Protein AF-A0A3M2AH98-F1 (afdb_monomer)

Foldseek 3Di:
DDDPVVVVVVVVVVVVVVVVCVVCVVVVVVVVVVVVVVVVVVVVVVVVVVVVVVVVVCVVVVVPPDPPPVPDPDDDDPPLDDDLVLLVVLCVQLVADLCLVCVQLVHDSVVSVCSNVVVDDDRPSSSVSSVVSVPDDSVVSQVSSVVSVHDRDPPPPDPDPDPPPDPDDDDDDDDDDDDDDDDDDDDDDDDDDDDDDDDDDDDDDDDDDDDDDDDD

Solvent-accessible surface area (backbone atoms only — not comparable to full-atom values): 14200 Å² total; per-residue (Å²): 131,86,58,67,71,58,56,51,53,51,49,52,54,49,52,54,52,51,50,58,48,58,76,44,44,62,60,51,50,50,52,51,52,51,52,51,50,54,51,51,52,52,50,51,50,54,50,51,53,48,51,52,52,50,52,50,46,28,58,73,68,61,62,57,69,65,76,66,72,91,66,76,97,81,77,96,65,86,79,80,75,86,52,44,63,53,59,54,47,51,32,60,76,62,72,49,51,65,58,56,51,12,56,77,68,72,49,53,49,67,56,49,51,32,28,54,69,58,78,43,81,76,52,72,74,51,47,50,50,53,48,54,63,63,73,51,51,70,65,59,52,49,51,57,29,49,77,70,73,40,78,88,70,79,73,70,78,73,80,67,96,74,74,75,77,75,82,73,83,76,88,78,79,87,76,92,80,86,81,92,82,82,91,78,86,85,88,80,90,80,91,79,81,84,82,87,86,83,75,90,77,77,82,83,86,76,79,88,77,79,89,83,89,92,88,133

Sequence (216 aa):
MPNLASVLKTEIRRLARSEARALVAELRRSLQRERKLASALRKTVARQEREIADLRRQIARGAIAAVPPAVEPGEAGPRLRFRKETISAIRRRHGLSQASLAKLVGVGLNTVWSWEKGKSTPRRRQLAAIAELRSLGKKEMLERLASVGLESGRKKPGRKPGSAVAAGKKRVAKKKKTTKKKSTKKKATRKTVRRKTAKKKTAGRRAGRKVARKRS

Nearest PDB structures (foldseek):
  4ia8-assembly1_B  TM=7.379E-01  e=2.954E-02  Enterobacter sp. RFL1396
  3g5g-assembly1_A  TM=6.946E-01  e=3.321E-02  Enterobacter sp. RFL1396
  3fya-assembly1_A  TM=6.989E-01  e=5.618E-02  Enterobacter sp. RFL1396
  3g5g-assembly5_J  TM=6.899E-01  e=5.299E-02  Enterobacter sp. RFL1396
  3g5g-assembly5_I  TM=7.221E-01  e=8.966E-02  Enterobacter sp. RFL1396

Structure (mmCIF, N/CA/C/O backbone):
data_AF-A0A3M2AH98-F1
#
_entry.id   AF-A0A3M2AH98-F1
#
loop_
_atom_site.group_PDB
_atom_site.id
_atom_site.type_symbol
_atom_site.label_atom_id
_atom_site.label_alt_id
_atom_site.label_comp_id
_atom_site.label_asym_id
_atom_site.label_entity_id
_atom_site.label_seq_id
_atom_site.pdbx_PDB_ins_code
_atom_site.Cartn_x
_atom_site.Cartn_y
_atom_site.Cartn_z
_atom_site.occupancy
_atom_site.B_iso_or_equiv
_atom_site.auth_seq_id
_atom_site.auth_comp_id
_atom_site.auth_asym_id
_atom_site.auth_atom_id
_atom_site.pdbx_PDB_model_num
ATOM 1 N N . MET A 1 1 ? -30.688 -6.565 57.098 1.00 72.19 1 MET A N 1
ATOM 2 C CA . MET A 1 1 ? -31.292 -5.666 56.090 1.00 72.19 1 MET A CA 1
ATOM 3 C C . MET A 1 1 ? -30.181 -4.921 55.359 1.00 72.19 1 MET A C 1
ATOM 5 O O . MET A 1 1 ? -29.324 -4.366 56.042 1.00 72.19 1 MET A O 1
ATOM 9 N N . PRO A 1 2 ? -30.114 -4.955 54.017 1.00 79.00 2 PRO A N 1
ATOM 10 C CA . PRO A 1 2 ? -29.096 -4.222 53.265 1.00 79.00 2 PRO A CA 1
ATOM 11 C C . PRO A 1 2 ? -29.214 -2.712 53.506 1.00 79.00 2 PRO A C 1
ATOM 13 O O . PRO A 1 2 ? -30.314 -2.166 53.522 1.00 79.00 2 PRO A O 1
ATOM 16 N N . ASN A 1 3 ? -28.084 -2.030 53.689 1.00 93.81 3 ASN A N 1
ATOM 17 C CA . ASN A 1 3 ? -28.047 -0.581 53.880 1.00 93.81 3 ASN A CA 1
ATOM 18 C C . ASN A 1 3 ? -28.377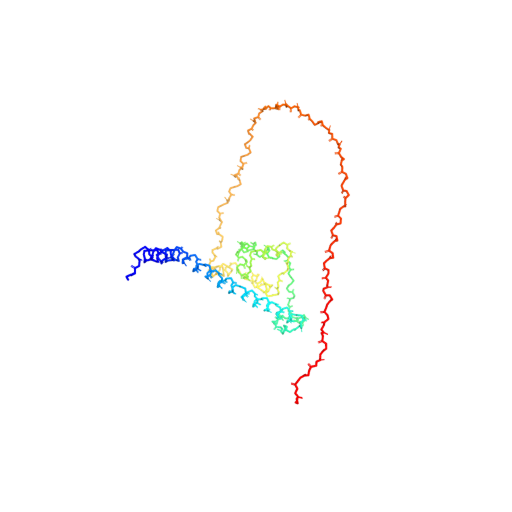 0.133 52.554 1.00 93.81 3 ASN A C 1
ATOM 20 O O . ASN A 1 3 ? -27.624 0.032 51.588 1.00 93.81 3 ASN A O 1
ATOM 24 N N . LEU A 1 4 ? -29.473 0.892 52.501 1.00 93.38 4 LEU A N 1
ATOM 25 C CA . LEU A 1 4 ? -29.916 1.600 51.292 1.00 93.38 4 LEU A CA 1
ATOM 26 C C . LEU A 1 4 ? -28.815 2.487 50.682 1.00 93.38 4 LEU A C 1
ATOM 28 O O . LEU A 1 4 ? -28.625 2.517 49.465 1.00 93.38 4 LEU A O 1
ATOM 32 N N . ALA A 1 5 ? -28.028 3.160 51.525 1.00 94.31 5 ALA A N 1
ATOM 33 C CA . ALA A 1 5 ? -26.944 4.019 51.066 1.00 94.31 5 ALA A CA 1
ATOM 34 C C . ALA A 1 5 ? -25.809 3.228 50.397 1.00 94.31 5 ALA A C 1
ATOM 36 O O . ALA A 1 5 ? -25.146 3.754 49.500 1.00 94.31 5 ALA A O 1
ATOM 37 N N . SER A 1 6 ? -25.558 1.978 50.810 1.00 95.06 6 SER A N 1
ATOM 38 C CA . SER A 1 6 ? -24.550 1.142 50.151 1.00 95.06 6 SER A CA 1
ATOM 39 C C . SER A 1 6 ? -25.041 0.658 48.787 1.00 95.06 6 SER A C 1
ATOM 41 O O . SER A 1 6 ? -24.280 0.750 47.824 1.00 95.06 6 SER A O 1
ATOM 43 N N . VAL A 1 7 ? -26.315 0.265 48.680 1.00 96.38 7 VAL A N 1
ATOM 44 C CA . VAL A 1 7 ? -26.948 -0.168 47.420 1.00 96.38 7 VAL A CA 1
ATOM 45 C C . VAL A 1 7 ? -26.970 0.965 46.383 1.00 96.38 7 VAL A C 1
ATOM 47 O O . VAL A 1 7 ? -26.540 0.779 45.242 1.00 96.38 7 VAL A O 1
ATOM 50 N N . LEU A 1 8 ? -27.363 2.181 46.777 1.00 96.69 8 LEU A N 1
ATOM 51 C CA . LEU A 1 8 ? -27.360 3.340 45.874 1.00 96.69 8 LEU A CA 1
ATOM 52 C C . LEU A 1 8 ? -25.948 3.702 45.400 1.00 96.69 8 LEU A C 1
ATOM 54 O O . LEU A 1 8 ? -25.726 3.928 44.211 1.00 96.69 8 LEU A O 1
ATOM 58 N N . LYS A 1 9 ? -24.953 3.697 46.299 1.00 97.00 9 LYS A N 1
ATOM 59 C CA . LYS A 1 9 ? -23.550 3.942 45.920 1.00 97.00 9 LYS A CA 1
ATOM 60 C C . LYS A 1 9 ? -23.036 2.893 44.936 1.00 97.00 9 LYS A C 1
ATOM 62 O O . LYS A 1 9 ? -22.260 3.236 44.042 1.00 97.00 9 LYS A O 1
ATOM 67 N N . THR A 1 10 ? -23.425 1.625 45.090 1.00 97.25 10 THR A N 1
ATOM 68 C CA . THR A 1 10 ? -23.051 0.582 44.128 1.00 97.25 10 THR A CA 1
ATOM 69 C C . THR A 1 10 ? -23.688 0.806 42.764 1.00 97.25 10 THR A C 1
ATOM 71 O O . THR A 1 10 ? -22.973 0.709 41.765 1.00 97.25 10 THR A O 1
ATOM 74 N N . GLU A 1 11 ? -24.964 1.195 42.708 1.00 97.38 11 GLU A N 1
ATOM 75 C CA . GLU A 1 11 ? -25.649 1.426 41.434 1.00 97.38 11 GLU A CA 1
ATOM 76 C C . GLU A 1 11 ? -25.126 2.680 40.724 1.00 97.38 11 GLU A C 1
ATOM 78 O O . GLU A 1 11 ? -24.798 2.617 39.542 1.00 97.38 11 GLU A O 1
ATOM 83 N N . ILE A 1 12 ? -24.884 3.778 41.452 1.00 97.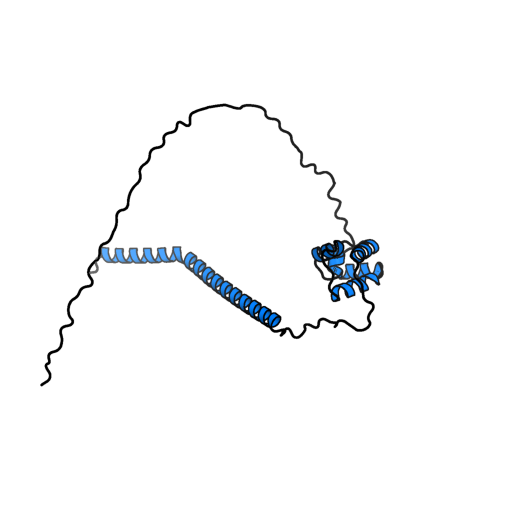31 12 ILE A N 1
ATOM 84 C CA . ILE A 1 12 ? -24.242 4.985 40.903 1.00 97.31 12 ILE A CA 1
ATOM 85 C C . ILE A 1 12 ? -22.875 4.640 40.302 1.00 97.31 12 ILE A C 1
ATOM 87 O O . ILE A 1 12 ? -22.552 5.059 39.192 1.00 97.31 12 ILE A O 1
ATOM 91 N N . ARG A 1 13 ? -22.060 3.834 40.998 1.00 97.44 13 ARG A N 1
ATOM 92 C CA . ARG A 1 13 ? -20.762 3.383 40.467 1.00 97.44 13 ARG A CA 1
ATOM 93 C C . ARG A 1 13 ? -20.921 2.497 39.234 1.00 97.44 13 ARG A C 1
ATOM 95 O O . ARG A 1 13 ? -20.067 2.554 38.349 1.00 97.44 13 ARG A O 1
ATOM 102 N N . ARG A 1 14 ? -21.953 1.652 39.181 1.00 98.12 14 ARG A N 1
ATOM 103 C CA . ARG A 1 14 ? -22.239 0.794 38.025 1.00 98.12 14 ARG A CA 1
ATOM 104 C C . ARG A 1 14 ? -22.602 1.646 36.810 1.00 98.12 14 ARG A C 1
ATOM 106 O O . ARG A 1 14 ? -21.942 1.501 35.783 1.00 98.12 14 ARG A O 1
ATOM 113 N N . LEU A 1 15 ? -23.548 2.572 36.974 1.00 97.94 15 LEU A N 1
ATOM 114 C CA . LEU A 1 15 ? -24.015 3.490 35.934 1.00 97.94 15 LEU A CA 1
ATOM 115 C C . LEU A 1 15 ? -22.904 4.430 35.451 1.00 97.94 15 LEU A C 1
ATOM 117 O O . LEU A 1 15 ? -22.666 4.551 34.254 1.00 97.94 15 LEU A O 1
ATOM 121 N N . ALA A 1 16 ? -22.128 5.018 36.365 1.00 97.81 16 ALA A N 1
ATOM 122 C CA . ALA A 1 16 ? -20.997 5.867 35.991 1.00 97.81 16 ALA A CA 1
ATOM 123 C C . ALA A 1 16 ? -19.949 5.097 35.167 1.00 97.81 16 ALA A C 1
ATOM 125 O O . ALA A 1 16 ? -19.384 5.623 34.207 1.00 97.81 16 ALA A O 1
ATOM 126 N N . ARG A 1 17 ? -19.693 3.824 35.505 1.00 97.12 17 ARG A N 1
ATOM 127 C CA . ARG A 1 17 ? -18.780 2.973 34.727 1.00 97.12 17 ARG A CA 1
ATOM 128 C C . ARG A 1 17 ? -19.367 2.558 33.384 1.00 97.12 17 ARG A C 1
ATOM 130 O O . ARG A 1 17 ? -18.592 2.450 32.434 1.00 97.12 17 ARG A O 1
ATOM 137 N N . SER A 1 18 ? -20.667 2.276 33.293 1.00 96.56 18 SER A N 1
ATOM 138 C CA . SER A 1 18 ? -21.292 1.949 32.007 1.00 96.56 18 SER A CA 1
ATOM 139 C C . SER A 1 18 ? -21.263 3.152 31.073 1.00 96.56 18 SER A C 1
ATOM 141 O O . SER A 1 18 ? -20.838 3.001 29.930 1.00 96.56 18 SER A O 1
ATOM 143 N N . GLU A 1 19 ? -21.566 4.344 31.584 1.00 97.19 19 GLU A N 1
ATOM 144 C CA . GLU A 1 19 ? -21.574 5.575 30.793 1.00 97.19 19 GLU A CA 1
ATOM 145 C C . GLU A 1 19 ? -20.165 5.963 30.331 1.00 97.19 19 GLU A C 1
ATOM 147 O O . GLU A 1 19 ? -19.920 6.175 29.144 1.00 97.19 19 GLU A O 1
ATOM 152 N N . ALA A 1 20 ? -19.176 5.917 31.231 1.00 96.81 20 ALA A N 1
ATOM 153 C CA . ALA A 1 20 ? -17.780 6.160 30.866 1.00 96.81 20 ALA A CA 1
ATOM 154 C C . ALA A 1 20 ? -17.260 5.162 29.812 1.00 96.81 20 ALA A C 1
ATOM 156 O O . ALA A 1 20 ? -16.429 5.507 28.969 1.00 96.81 20 ALA A O 1
ATOM 157 N N . ARG A 1 21 ? -17.735 3.907 29.836 1.00 96.31 21 ARG A N 1
ATOM 158 C CA . ARG A 1 21 ? -17.403 2.917 28.800 1.00 96.31 21 ARG A CA 1
ATOM 159 C C . ARG A 1 21 ? -18.085 3.239 27.475 1.00 96.31 21 ARG A C 1
ATOM 161 O O . ARG A 1 21 ? -17.424 3.080 26.453 1.00 96.31 21 ARG A O 1
ATOM 168 N N . ALA A 1 22 ? -19.343 3.678 27.494 1.00 96.62 22 ALA A N 1
ATOM 169 C CA . ALA A 1 22 ? -20.099 4.048 26.301 1.00 96.62 22 ALA A CA 1
ATOM 170 C C . ALA A 1 22 ? -19.454 5.238 25.576 1.00 96.62 22 ALA A C 1
ATOM 172 O O . ALA A 1 22 ? -19.138 5.125 24.391 1.00 96.62 22 ALA A O 1
ATOM 173 N N . LEU A 1 23 ? -19.125 6.312 26.303 1.00 96.19 23 LEU A N 1
ATOM 174 C CA . LEU A 1 23 ? -18.492 7.516 25.743 1.00 96.19 23 LEU A CA 1
ATOM 175 C C . LEU A 1 23 ? -17.142 7.228 25.064 1.00 96.19 23 LEU A C 1
ATOM 177 O O . LEU A 1 23 ? -16.796 7.838 24.056 1.00 96.19 23 LEU A O 1
ATOM 181 N N . VAL A 1 24 ? -16.371 6.270 25.589 1.00 97.50 24 VAL A N 1
ATOM 182 C CA . VAL A 1 24 ? -15.029 5.935 25.077 1.00 97.50 24 VAL A CA 1
ATOM 183 C C . VAL A 1 24 ? -15.056 4.747 24.097 1.00 97.50 24 VAL A C 1
ATOM 185 O O . VAL A 1 24 ? -14.029 4.402 23.504 1.00 97.50 24 VAL A O 1
ATOM 188 N N . ALA A 1 25 ? -16.209 4.101 23.892 1.00 97.06 25 ALA A N 1
ATOM 189 C CA . ALA A 1 25 ? -16.320 2.894 23.073 1.00 97.06 25 ALA A CA 1
ATOM 190 C C . ALA A 1 25 ? -15.916 3.144 21.614 1.00 97.06 25 ALA A C 1
ATOM 192 O O . ALA A 1 25 ? -15.113 2.383 21.069 1.00 97.06 25 ALA A O 1
ATOM 193 N N . GLU A 1 26 ? -16.413 4.220 20.998 1.00 96.50 26 GLU A N 1
ATOM 194 C CA . GLU A 1 26 ? -16.100 4.512 19.595 1.00 96.50 26 GLU A CA 1
ATOM 195 C C . GLU A 1 26 ? -14.640 4.932 19.410 1.00 96.50 26 GLU A C 1
ATOM 197 O O . GLU A 1 26 ? -13.971 4.439 18.504 1.00 96.50 26 GLU A O 1
ATOM 202 N N . LEU A 1 27 ? -14.089 5.726 20.334 1.00 97.44 27 LEU A N 1
ATOM 203 C CA . LEU A 1 27 ? -12.669 6.088 20.316 1.00 97.44 27 LEU A CA 1
ATOM 204 C C . LEU A 1 27 ? -11.756 4.858 20.456 1.00 97.44 27 LEU A C 1
ATOM 206 O O . LEU A 1 27 ? -10.713 4.756 19.812 1.00 97.44 27 LEU A O 1
ATOM 210 N N . ARG A 1 28 ? -12.141 3.881 21.285 1.00 97.69 28 ARG A N 1
ATOM 211 C CA . ARG A 1 28 ? -11.410 2.608 21.376 1.00 97.69 28 ARG A CA 1
ATOM 212 C C . ARG A 1 28 ? -11.489 1.833 20.068 1.00 97.69 28 ARG A C 1
ATOM 214 O O . ARG A 1 28 ? -10.470 1.297 19.640 1.00 97.69 28 ARG A O 1
ATOM 221 N N . ARG A 1 29 ? -12.659 1.769 19.427 1.00 97.75 29 ARG A N 1
ATOM 222 C CA . ARG A 1 29 ? -12.829 1.089 18.133 1.00 97.75 29 ARG A CA 1
ATOM 223 C C . ARG A 1 29 ? -11.996 1.753 17.041 1.00 97.75 29 ARG A C 1
ATOM 225 O O . ARG A 1 29 ? -11.302 1.036 16.321 1.00 97.75 29 ARG A O 1
ATOM 232 N N . SER A 1 30 ? -12.002 3.083 16.949 1.00 97.69 30 SER A N 1
ATOM 233 C CA . SER A 1 30 ? -11.180 3.817 15.980 1.00 97.69 30 SER A CA 1
ATOM 234 C C . SER A 1 30 ? -9.690 3.571 16.220 1.00 97.69 30 SER A C 1
ATOM 236 O O . SER A 1 30 ? -8.988 3.168 15.296 1.00 97.69 30 SER A O 1
ATOM 238 N N . LEU A 1 31 ? -9.220 3.639 17.471 1.00 98.38 31 LEU A N 1
ATOM 239 C CA . LEU A 1 31 ? -7.830 3.326 17.812 1.00 98.38 31 LEU A CA 1
ATOM 240 C C . LEU A 1 31 ? -7.437 1.887 17.435 1.00 98.38 31 LEU A C 1
ATOM 242 O O . LEU A 1 31 ? -6.318 1.647 16.983 1.00 98.38 31 LEU A O 1
ATOM 246 N N . GLN A 1 32 ? -8.336 0.913 17.609 1.00 97.94 32 GLN A N 1
ATOM 247 C CA . GLN A 1 32 ? -8.082 -0.472 17.200 1.00 97.94 32 GLN A CA 1
ATOM 248 C C . GLN A 1 32 ? -8.025 -0.625 15.675 1.00 97.94 32 GLN A C 1
ATOM 250 O O . GLN A 1 32 ? -7.160 -1.348 15.178 1.00 97.94 32 GLN A O 1
ATOM 255 N N . ARG A 1 33 ? -8.900 0.061 14.926 1.00 97.94 33 ARG A N 1
ATO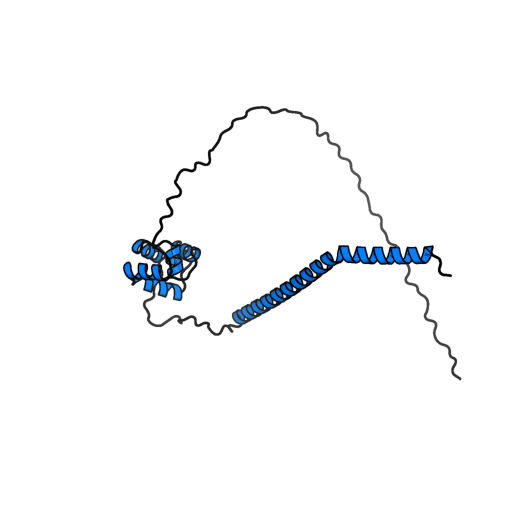M 256 C CA . ARG A 1 33 ? -8.855 0.096 13.452 1.00 97.94 33 ARG A CA 1
ATOM 257 C C . ARG A 1 33 ? -7.530 0.687 12.968 1.00 97.94 33 ARG A C 1
ATOM 259 O O . ARG A 1 33 ? -6.838 0.039 12.189 1.00 97.94 33 ARG A O 1
ATOM 266 N N . GLU A 1 34 ? -7.119 1.826 13.518 1.00 97.44 34 GLU A N 1
ATOM 267 C CA . GLU A 1 34 ? -5.842 2.475 13.193 1.00 97.44 34 GLU A CA 1
ATOM 268 C C . GLU A 1 34 ? -4.638 1.585 13.508 1.00 97.44 34 GLU A C 1
ATOM 270 O O . GLU A 1 34 ? -3.737 1.418 12.688 1.00 97.44 34 GLU A O 1
ATOM 275 N N . ARG A 1 35 ? -4.629 0.922 14.670 1.00 98.12 35 ARG A N 1
ATOM 276 C CA . ARG A 1 35 ? -3.561 -0.028 15.023 1.00 98.12 35 ARG A CA 1
ATOM 277 C C . ARG A 1 35 ? -3.487 -1.201 14.045 1.00 98.12 35 ARG A C 1
ATOM 279 O O . ARG A 1 35 ? -2.383 -1.601 13.667 1.00 98.12 35 ARG A O 1
ATOM 286 N N . LYS A 1 36 ? -4.634 -1.737 13.613 1.00 98.19 36 LYS A N 1
ATOM 287 C CA . LYS A 1 36 ? -4.694 -2.798 12.595 1.00 98.19 36 LYS A CA 1
ATOM 288 C C . LYS A 1 36 ? -4.143 -2.306 11.258 1.00 98.19 36 LYS A C 1
ATOM 290 O O . LYS A 1 36 ? -3.266 -2.973 10.709 1.00 98.19 36 LYS A O 1
ATOM 295 N N . LEU A 1 37 ? -4.574 -1.134 10.791 1.00 98.00 37 LEU A N 1
ATOM 296 C CA . LEU A 1 37 ? -4.080 -0.514 9.558 1.00 98.00 37 LEU A CA 1
ATOM 297 C C . LEU A 1 37 ? -2.571 -0.262 9.618 1.00 98.00 37 LEU A C 1
ATOM 299 O O . LEU A 1 37 ? -1.843 -0.707 8.735 1.00 98.00 37 LEU A O 1
ATOM 303 N N . ALA A 1 38 ? -2.071 0.335 10.700 1.00 98.38 38 ALA A N 1
ATOM 304 C CA . ALA A 1 38 ? -0.642 0.564 10.897 1.00 98.38 38 ALA A CA 1
ATOM 305 C C . ALA A 1 38 ? 0.161 -0.748 10.875 1.00 98.38 38 ALA A C 1
ATOM 307 O O . ALA A 1 38 ? 1.249 -0.804 10.304 1.00 98.38 38 ALA A O 1
ATOM 308 N N . SER A 1 39 ? -0.370 -1.826 11.463 1.00 98.25 39 SER A N 1
ATOM 309 C CA . SER A 1 39 ? 0.276 -3.143 11.420 1.00 98.25 39 SER A CA 1
ATOM 310 C C . SER A 1 39 ? 0.283 -3.749 10.013 1.00 98.25 39 SER A C 1
ATOM 312 O O . SER A 1 39 ? 1.292 -4.324 9.605 1.00 98.25 39 SER A O 1
ATOM 314 N N . ALA A 1 40 ? -0.803 -3.586 9.253 1.00 98.19 40 ALA A N 1
ATOM 315 C CA . ALA A 1 40 ? -0.898 -4.053 7.876 1.00 98.19 40 ALA A CA 1
ATOM 316 C C . ALA A 1 40 ? 0.092 -3.299 6.979 1.00 98.19 40 ALA A C 1
ATOM 318 O O . ALA A 1 40 ? 0.869 -3.935 6.271 1.00 98.19 40 ALA A O 1
ATOM 319 N N . LEU A 1 41 ? 0.149 -1.968 7.102 1.00 97.81 41 LEU A N 1
ATOM 320 C CA . LEU A 1 41 ? 1.100 -1.125 6.378 1.00 97.81 41 LEU A CA 1
ATOM 321 C C . LEU A 1 41 ? 2.552 -1.508 6.687 1.00 97.81 41 LEU A C 1
ATOM 323 O O . LEU A 1 41 ? 3.353 -1.702 5.774 1.00 97.81 41 LEU A O 1
ATOM 327 N N . ARG A 1 42 ? 2.894 -1.709 7.965 1.00 98.31 42 ARG A N 1
ATOM 328 C CA . ARG A 1 42 ? 4.237 -2.170 8.361 1.00 98.31 42 ARG A CA 1
ATOM 329 C C . ARG A 1 42 ? 4.593 -3.518 7.733 1.00 98.31 42 ARG A C 1
ATOM 331 O O . ARG A 1 42 ? 5.713 -3.686 7.262 1.00 98.31 42 ARG A O 1
ATOM 338 N N . LYS A 1 43 ? 3.649 -4.465 7.675 1.00 98.19 43 LYS A N 1
ATOM 339 C CA . LYS A 1 43 ? 3.856 -5.761 7.007 1.00 98.19 43 LYS A CA 1
ATOM 340 C C . LYS A 1 43 ? 4.058 -5.603 5.501 1.00 98.19 43 LYS A C 1
ATOM 342 O O . LYS A 1 43 ? 4.934 -6.262 4.947 1.00 98.19 43 LYS A O 1
ATOM 347 N N . THR A 1 44 ? 3.285 -4.738 4.843 1.00 98.00 44 THR A N 1
ATOM 348 C CA . THR A 1 44 ? 3.452 -4.482 3.405 1.00 98.00 44 THR A CA 1
ATOM 349 C C . THR A 1 44 ? 4.797 -3.841 3.096 1.00 98.00 44 THR A C 1
ATOM 351 O O . THR A 1 44 ? 5.465 -4.298 2.175 1.00 98.00 44 THR A O 1
ATOM 354 N N . VAL A 1 45 ? 5.236 -2.872 3.907 1.00 98.56 45 VAL A N 1
ATOM 355 C CA . VAL A 1 45 ? 6.555 -2.240 3.764 1.00 98.56 45 VAL A CA 1
ATOM 356 C C . VAL A 1 45 ? 7.655 -3.281 3.946 1.00 98.56 45 VAL A C 1
ATOM 358 O O . VAL A 1 45 ? 8.490 -3.429 3.065 1.00 98.56 45 VAL A O 1
ATOM 361 N N . ALA A 1 46 ? 7.599 -4.096 5.003 1.00 98.12 46 ALA A N 1
ATOM 362 C CA . ALA A 1 46 ? 8.587 -5.153 5.220 1.00 98.12 46 ALA A CA 1
ATOM 363 C C . ALA A 1 46 ? 8.625 -6.179 4.070 1.00 98.12 46 ALA A C 1
ATOM 365 O O . ALA A 1 46 ? 9.693 -6.670 3.709 1.00 98.12 46 ALA A O 1
ATOM 366 N N . ARG A 1 47 ? 7.471 -6.514 3.472 1.00 98.06 47 ARG A N 1
ATOM 367 C CA . ARG A 1 47 ? 7.405 -7.387 2.289 1.00 98.06 47 ARG A CA 1
ATOM 368 C C . ARG A 1 47 ? 8.078 -6.737 1.080 1.00 98.06 47 ARG A C 1
ATOM 370 O O . ARG A 1 47 ? 8.885 -7.386 0.429 1.00 98.06 47 ARG A O 1
ATOM 377 N N . GLN A 1 48 ? 7.763 -5.473 0.808 1.00 97.94 48 GLN A N 1
ATOM 378 C CA . GLN A 1 48 ? 8.349 -4.715 -0.299 1.00 97.94 48 GLN A CA 1
ATOM 379 C C . GLN A 1 48 ? 9.856 -4.528 -0.125 1.00 97.94 48 GLN A C 1
ATOM 381 O O . GLN A 1 48 ? 10.606 -4.675 -1.079 1.00 97.94 48 GLN A O 1
ATOM 386 N N . GLU A 1 49 ? 10.322 -4.248 1.090 1.00 97.94 49 GLU A N 1
ATOM 387 C CA . GLU A 1 49 ? 11.749 -4.128 1.391 1.00 97.94 49 GLU A CA 1
ATOM 388 C C . GLU A 1 49 ? 12.494 -5.443 1.143 1.00 97.94 49 GLU A C 1
ATOM 390 O O . GLU A 1 49 ? 13.590 -5.419 0.583 1.00 97.94 49 GLU A O 1
ATOM 395 N N . ARG A 1 50 ? 11.893 -6.590 1.495 1.00 97.56 50 ARG A N 1
ATOM 396 C CA . ARG A 1 50 ? 12.445 -7.918 1.175 1.00 97.56 50 ARG A CA 1
ATOM 397 C C . ARG A 1 50 ? 12.496 -8.159 -0.327 1.00 97.56 50 ARG A C 1
ATOM 399 O O . ARG A 1 50 ? 13.546 -8.525 -0.830 1.00 97.56 50 ARG A O 1
ATOM 406 N N . GLU A 1 51 ? 11.409 -7.879 -1.038 1.00 96.00 51 GLU A N 1
ATOM 407 C CA . GLU A 1 51 ? 11.350 -8.014 -2.496 1.00 96.00 51 GLU A CA 1
ATOM 408 C C . GLU A 1 51 ? 12.399 -7.128 -3.184 1.00 96.00 51 GLU A C 1
ATOM 410 O O . GLU A 1 51 ? 13.143 -7.590 -4.043 1.00 96.00 51 GLU A O 1
ATOM 415 N N . ILE A 1 52 ? 12.551 -5.877 -2.742 1.00 97.56 52 ILE A N 1
ATOM 416 C CA . ILE A 1 52 ? 13.602 -4.975 -3.225 1.00 97.56 52 ILE A CA 1
ATOM 417 C C . ILE A 1 52 ? 14.990 -5.536 -2.904 1.00 97.56 52 ILE A C 1
ATOM 419 O O . ILE A 1 52 ? 15.884 -5.456 -3.746 1.00 97.56 52 ILE A O 1
ATOM 423 N N . ALA A 1 53 ? 15.205 -6.086 -1.708 1.00 96.25 53 ALA A N 1
ATOM 424 C CA . ALA A 1 53 ? 16.480 -6.692 -1.338 1.00 96.25 53 ALA A CA 1
ATOM 425 C C . ALA A 1 53 ? 16.795 -7.926 -2.196 1.00 96.25 53 ALA A C 1
ATOM 427 O O . ALA A 1 53 ? 17.933 -8.076 -2.638 1.00 96.25 53 ALA A O 1
ATOM 428 N N . ASP A 1 54 ? 15.804 -8.767 -2.481 1.00 94.69 54 ASP A N 1
ATOM 429 C CA . ASP A 1 54 ? 15.952 -9.959 -3.312 1.00 94.69 54 ASP A CA 1
ATOM 430 C C . ASP A 1 54 ? 16.194 -9.595 -4.777 1.00 94.69 54 ASP A C 1
ATOM 432 O O . ASP A 1 54 ? 17.135 -10.111 -5.374 1.00 94.69 54 ASP A O 1
ATOM 436 N N . LEU A 1 55 ? 15.462 -8.623 -5.330 1.00 93.88 55 LEU A N 1
ATOM 437 C CA . LEU A 1 55 ? 15.725 -8.074 -6.664 1.00 93.88 55 LEU A CA 1
ATOM 438 C C . LEU A 1 55 ? 17.128 -7.463 -6.750 1.00 93.88 55 LEU A C 1
ATOM 440 O O . LEU A 1 55 ? 17.864 -7.722 -7.699 1.00 93.88 55 LEU A O 1
ATOM 444 N N . ARG A 1 56 ? 17.552 -6.693 -5.738 1.00 94.31 56 ARG A N 1
ATOM 445 C CA . ARG A 1 56 ? 18.921 -6.153 -5.665 1.00 94.31 56 ARG A CA 1
ATOM 446 C C . ARG A 1 56 ? 19.966 -7.263 -5.605 1.00 94.31 56 ARG A C 1
ATOM 448 O O . ARG A 1 56 ? 20.998 -7.147 -6.259 1.00 94.31 56 ARG A O 1
ATOM 455 N N . ARG A 1 57 ? 19.707 -8.341 -4.860 1.00 92.38 57 ARG A N 1
ATOM 456 C CA . ARG A 1 57 ? 20.582 -9.523 -4.806 1.00 92.38 57 ARG A CA 1
ATOM 457 C C . ARG A 1 57 ? 20.618 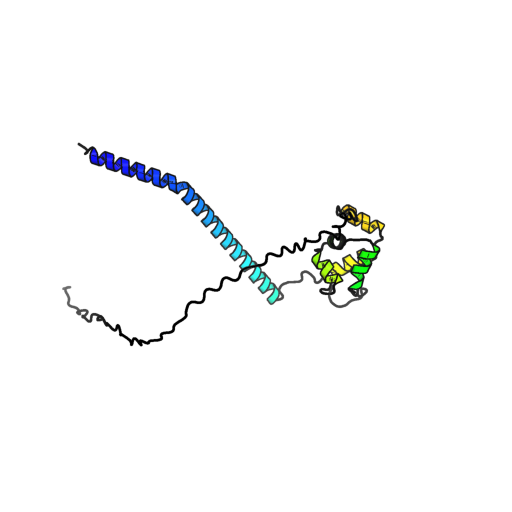-10.265 -6.137 1.00 92.38 57 ARG A C 1
ATOM 459 O O . ARG A 1 57 ? 21.693 -10.695 -6.529 1.00 92.38 57 ARG A O 1
ATOM 466 N N . GLN A 1 58 ? 19.495 -10.397 -6.837 1.00 90.81 58 GLN A N 1
ATOM 467 C CA . GLN A 1 58 ? 19.431 -11.005 -8.170 1.00 90.81 58 GLN A CA 1
ATOM 468 C C . GLN A 1 58 ? 20.213 -10.178 -9.195 1.00 90.81 58 GLN A C 1
ATOM 470 O O . GLN A 1 58 ? 20.995 -10.747 -9.951 1.00 90.81 58 GLN A O 1
ATOM 475 N N . ILE A 1 59 ? 20.088 -8.845 -9.157 1.00 90.75 59 ILE A N 1
ATOM 476 C CA . ILE A 1 59 ? 20.919 -7.929 -9.955 1.00 90.75 59 ILE A CA 1
ATOM 477 C C . ILE A 1 59 ? 22.404 -8.135 -9.622 1.00 90.75 59 ILE A C 1
ATOM 479 O O . ILE A 1 59 ? 23.213 -8.315 -10.526 1.00 90.75 59 ILE A O 1
ATOM 483 N N . ALA A 1 60 ? 22.765 -8.145 -8.335 1.00 85.38 60 ALA A N 1
ATOM 484 C CA . ALA A 1 60 ? 24.155 -8.273 -7.893 1.00 85.38 60 ALA A CA 1
ATOM 485 C C . ALA A 1 60 ? 24.778 -9.644 -8.2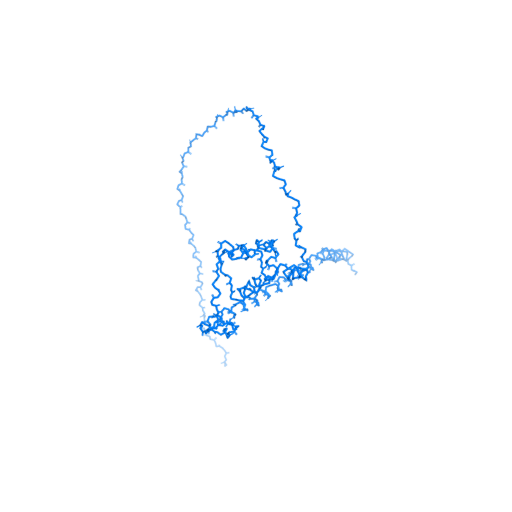09 1.00 85.38 60 ALA A C 1
ATOM 487 O O . ALA A 1 60 ? 25.969 -9.726 -8.484 1.00 85.38 60 ALA A O 1
ATOM 488 N N . ARG A 1 61 ? 23.984 -10.720 -8.183 1.00 81.25 61 ARG A N 1
ATOM 489 C CA . ARG A 1 61 ? 24.420 -12.087 -8.512 1.00 81.25 61 ARG A CA 1
ATOM 490 C C . ARG A 1 61 ? 24.431 -12.372 -10.016 1.00 81.25 61 ARG A C 1
ATOM 492 O O . ARG A 1 61 ? 24.687 -13.507 -10.395 1.00 81.25 61 ARG A O 1
ATOM 499 N N . GLY A 1 62 ? 24.083 -11.398 -10.862 1.00 70.31 62 GLY A N 1
ATOM 500 C CA . GLY A 1 62 ? 23.875 -11.636 -12.295 1.00 70.31 62 GLY A CA 1
ATOM 501 C C . GLY A 1 62 ? 22.730 -12.617 -12.589 1.00 70.31 62 GLY A C 1
ATOM 502 O O . GLY A 1 62 ? 22.574 -13.056 -13.719 1.00 70.31 62 GLY A O 1
ATOM 503 N N . ALA A 1 63 ? 21.916 -12.948 -11.577 1.00 55.56 63 ALA A N 1
ATOM 504 C CA . ALA A 1 63 ? 20.814 -13.907 -11.628 1.00 55.56 63 ALA A CA 1
ATOM 505 C C . ALA A 1 63 ? 19.499 -13.274 -12.105 1.00 55.56 63 ALA A C 1
ATOM 507 O O . ALA A 1 63 ? 18.444 -13.904 -12.052 1.00 55.56 63 ALA A O 1
ATOM 508 N N . ILE A 1 64 ? 19.557 -12.050 -12.637 1.00 50.59 64 ILE A N 1
ATOM 509 C CA . ILE A 1 64 ? 18.702 -11.740 -13.776 1.00 50.59 64 ILE A CA 1
ATOM 510 C C . ILE A 1 64 ? 19.289 -12.544 -14.935 1.00 50.59 64 ILE A C 1
ATOM 512 O O . ILE A 1 64 ? 20.064 -12.029 -15.739 1.00 50.59 64 ILE A O 1
ATOM 516 N N . ALA A 1 65 ? 18.889 -13.816 -15.022 1.00 46.22 65 ALA A N 1
ATOM 517 C CA . ALA A 1 65 ? 18.684 -14.402 -16.329 1.00 46.22 65 ALA A CA 1
ATOM 518 C C . ALA A 1 65 ? 17.863 -13.372 -17.097 1.00 46.22 65 ALA A C 1
ATOM 520 O O . ALA A 1 65 ? 16.750 -13.029 -16.697 1.00 46.22 65 ALA A O 1
ATOM 521 N N . ALA A 1 66 ? 18.517 -12.776 -18.084 1.00 42.41 66 ALA A N 1
ATOM 522 C CA . ALA A 1 66 ? 17.922 -12.110 -19.210 1.00 42.41 66 ALA A CA 1
ATOM 523 C C . ALA A 1 66 ? 16.374 -12.086 -19.165 1.00 42.41 66 ALA A C 1
ATOM 525 O O . ALA A 1 66 ? 15.710 -12.974 -19.688 1.00 42.41 66 ALA A O 1
ATOM 526 N N . VAL A 1 67 ? 15.780 -10.965 -18.726 1.00 43.66 67 VAL A N 1
ATOM 527 C CA . VAL A 1 67 ? 14.908 -10.331 -19.725 1.00 43.66 67 VAL A CA 1
ATOM 528 C C . VAL A 1 67 ? 15.863 -10.177 -20.888 1.00 43.66 67 VAL A C 1
ATOM 530 O O . VAL A 1 67 ? 16.871 -9.498 -20.663 1.00 43.66 67 VAL A O 1
ATOM 533 N N . PRO A 1 68 ? 15.677 -10.859 -22.032 1.00 42.78 68 PRO A N 1
ATOM 534 C CA . PRO A 1 68 ? 16.637 -10.728 -23.104 1.00 42.78 68 PRO A CA 1
ATOM 535 C C . PRO A 1 68 ? 16.895 -9.230 -23.255 1.00 42.78 68 PRO A C 1
ATOM 537 O O . PRO A 1 68 ? 15.933 -8.467 -23.457 1.00 42.78 68 PRO A O 1
ATOM 540 N N . PRO A 1 69 ? 18.153 -8.748 -23.158 1.00 45.41 69 PRO A N 1
ATOM 541 C CA . PRO A 1 69 ? 18.492 -7.713 -24.093 1.00 45.41 69 PRO A CA 1
ATOM 542 C C . PRO A 1 69 ? 18.159 -8.395 -25.414 1.00 45.41 69 PRO A C 1
ATOM 544 O O . PRO A 1 69 ? 18.891 -9.258 -25.872 1.00 45.41 69 PRO A O 1
ATOM 547 N N . ALA A 1 70 ? 16.986 -8.126 -25.986 1.00 44.47 70 ALA A N 1
ATOM 548 C CA . ALA A 1 70 ? 16.728 -8.473 -27.369 1.00 44.47 70 ALA A CA 1
ATOM 549 C C . ALA A 1 70 ? 17.639 -7.537 -28.149 1.00 44.47 70 ALA A C 1
ATOM 551 O O . ALA A 1 70 ? 17.265 -6.381 -28.385 1.00 44.47 70 ALA A O 1
ATOM 552 N N . VAL A 1 71 ? 18.936 -7.859 -28.136 1.00 46.41 71 VAL A N 1
ATOM 553 C CA . VAL A 1 71 ? 19.870 -8.286 -29.175 1.00 46.41 71 VAL A CA 1
ATOM 554 C C . VAL A 1 71 ? 21.288 -8.022 -28.621 1.00 46.41 71 VAL A C 1
ATOM 556 O O . VAL A 1 71 ? 21.618 -6.894 -28.233 1.00 46.41 71 VAL A O 1
ATOM 559 N N . GLU A 1 72 ? 22.110 -9.058 -28.567 1.00 39.50 72 GLU A N 1
ATOM 560 C CA . GLU A 1 72 ? 23.563 -8.983 -28.394 1.00 39.50 72 GLU A CA 1
ATOM 561 C C . GLU A 1 72 ? 24.209 -7.897 -29.293 1.00 39.50 72 GLU A C 1
ATOM 563 O O . GLU A 1 72 ? 23.632 -7.473 -30.309 1.00 39.50 72 GLU A O 1
ATOM 568 N N . PRO A 1 73 ? 25.395 -7.384 -28.930 1.00 54.59 73 PRO A N 1
ATOM 569 C CA . PRO A 1 73 ? 26.171 -6.495 -29.776 1.00 54.59 73 PRO A CA 1
ATOM 570 C C . PRO A 1 73 ? 26.853 -7.307 -30.884 1.00 54.59 73 PRO A C 1
ATOM 572 O O . PRO A 1 73 ? 27.947 -7.817 -30.699 1.00 54.59 73 PRO A O 1
ATOM 575 N N . GLY A 1 74 ? 26.231 -7.360 -32.061 1.00 48.56 74 GLY A N 1
ATOM 576 C CA . GLY A 1 74 ? 26.882 -7.840 -33.281 1.00 48.56 74 GLY A CA 1
ATOM 577 C C . GLY A 1 74 ? 26.141 -8.983 -33.952 1.00 48.56 74 GLY A C 1
ATOM 578 O O . GLY A 1 74 ? 26.395 -10.132 -33.650 1.00 48.56 74 GLY A O 1
ATOM 579 N N . GLU A 1 75 ? 25.244 -8.637 -34.873 1.00 42.19 75 GLU A N 1
ATOM 580 C CA . GLU A 1 75 ? 25.285 -9.112 -36.261 1.00 42.19 75 GLU A CA 1
ATOM 581 C C . GLU A 1 75 ? 24.241 -8.341 -37.091 1.00 42.19 75 GLU A C 1
ATOM 583 O O . GLU A 1 75 ? 23.116 -8.090 -36.665 1.00 42.19 75 GLU A O 1
ATOM 588 N N . ALA A 1 76 ? 24.721 -7.830 -38.225 1.00 46.66 76 ALA A N 1
ATOM 589 C CA . ALA A 1 76 ? 24.042 -7.218 -39.367 1.00 46.66 76 ALA A CA 1
ATOM 590 C C . ALA A 1 76 ? 22.534 -6.871 -39.261 1.00 46.66 76 ALA A C 1
ATOM 592 O O . ALA A 1 76 ? 21.665 -7.551 -39.794 1.00 46.66 76 ALA A O 1
ATOM 593 N N . GLY A 1 77 ? 22.234 -5.693 -38.714 1.00 47.53 77 GLY A N 1
ATOM 594 C CA . GLY A 1 77 ? 21.034 -4.914 -39.044 1.00 47.53 77 GLY A CA 1
ATOM 595 C C . GLY A 1 77 ? 21.425 -3.437 -39.120 1.00 47.53 77 GLY A C 1
ATOM 596 O O . GLY A 1 77 ? 22.359 -3.046 -38.408 1.00 47.53 77 GLY A O 1
ATOM 597 N N . PRO A 1 78 ? 20.802 -2.597 -39.975 1.00 44.84 78 PRO A N 1
ATOM 598 C CA . PRO A 1 78 ? 21.255 -1.225 -40.180 1.00 44.84 78 PRO A CA 1
ATOM 599 C C . PRO A 1 78 ? 21.298 -0.525 -38.828 1.00 44.84 78 PRO A C 1
ATOM 601 O O . PRO A 1 78 ? 20.275 -0.387 -38.161 1.00 44.84 78 PRO A O 1
ATOM 604 N N . ARG A 1 79 ? 22.503 -0.135 -38.389 1.00 54.16 79 ARG A N 1
ATOM 605 C CA . ARG A 1 79 ? 22.724 0.579 -37.130 1.00 54.16 79 ARG A CA 1
ATOM 606 C C . ARG A 1 79 ? 21.855 1.831 -37.160 1.00 54.16 79 ARG A C 1
ATOM 608 O O . ARG A 1 79 ? 22.245 2.845 -37.737 1.00 54.16 79 ARG A O 1
ATOM 615 N N . LEU A 1 80 ? 20.667 1.756 -36.564 1.00 60.91 80 LEU A N 1
ATOM 616 C CA . LEU A 1 80 ? 19.732 2.867 -36.475 1.00 60.91 80 LEU A CA 1
ATOM 617 C C . LEU A 1 80 ? 20.315 3.884 -35.504 1.00 60.91 80 LEU A C 1
ATOM 619 O O . LEU A 1 80 ? 20.042 3.897 -34.304 1.00 60.91 80 LEU A O 1
ATOM 623 N N . ARG A 1 81 ? 21.205 4.713 -36.043 1.00 70.00 81 ARG A N 1
ATOM 624 C CA . ARG A 1 81 ? 21.891 5.753 -35.303 1.00 70.00 81 ARG A CA 1
ATOM 625 C C . ARG A 1 81 ? 20.872 6.815 -34.933 1.00 70.00 81 ARG A C 1
ATOM 627 O O . ARG A 1 81 ? 20.381 7.557 -35.784 1.00 70.00 81 ARG A O 1
ATOM 634 N N . PHE A 1 82 ? 20.579 6.899 -33.644 1.00 72.94 82 PHE A N 1
ATOM 635 C CA . PHE A 1 82 ? 19.726 7.944 -33.119 1.00 72.94 82 PHE A CA 1
ATOM 636 C C . PHE A 1 82 ? 20.420 9.304 -33.224 1.00 72.94 82 PHE A C 1
ATOM 638 O O . PHE A 1 82 ? 21.509 9.498 -32.684 1.00 72.94 82 PHE A O 1
ATOM 645 N N . ARG A 1 83 ? 19.774 10.260 -33.893 1.00 79.94 83 ARG A N 1
ATOM 646 C CA . ARG A 1 83 ? 20.139 11.680 -33.838 1.00 79.94 83 ARG A CA 1
ATOM 647 C C . ARG A 1 83 ? 19.027 12.454 -33.141 1.00 79.94 83 ARG A C 1
ATOM 649 O O . ARG A 1 83 ? 17.857 12.237 -33.465 1.00 79.94 83 ARG A O 1
ATOM 656 N N . LYS A 1 84 ? 19.383 13.371 -32.237 1.00 78.56 84 LYS A N 1
ATOM 657 C CA . LYS A 1 84 ? 18.433 14.196 -31.459 1.00 78.56 84 LYS A CA 1
ATOM 658 C C . LYS A 1 84 ? 17.450 14.961 -32.357 1.00 78.56 84 LYS A C 1
ATOM 660 O O . LYS A 1 84 ? 16.276 15.114 -32.025 1.00 78.56 84 LYS A O 1
ATOM 665 N N . GLU A 1 85 ? 17.903 15.361 -33.543 1.00 80.25 85 GLU A N 1
ATOM 666 C CA . GLU A 1 85 ? 17.121 16.094 -34.538 1.00 80.25 85 GLU A CA 1
ATOM 667 C C . GLU A 1 85 ? 16.004 15.237 -35.154 1.00 80.25 85 GLU A C 1
ATOM 669 O O . GLU A 1 85 ? 14.975 15.771 -35.566 1.00 80.25 85 GLU A O 1
ATOM 674 N N . THR A 1 86 ? 16.163 13.909 -35.171 1.00 82.75 86 THR A N 1
ATOM 675 C CA . THR A 1 86 ? 15.254 12.972 -35.855 1.00 82.75 86 THR A CA 1
ATOM 676 C C . THR A 1 86 ? 13.845 13.019 -35.271 1.00 82.75 86 THR A C 1
ATOM 678 O O . THR A 1 86 ? 12.872 13.073 -36.016 1.00 82.75 86 THR A O 1
ATOM 681 N N . ILE A 1 87 ? 13.716 13.064 -33.942 1.00 84.94 87 ILE A N 1
ATOM 682 C CA . ILE A 1 87 ? 12.405 13.103 -33.271 1.00 84.94 87 ILE A CA 1
ATOM 683 C C . ILE A 1 87 ? 11.686 14.415 -33.572 1.00 84.94 87 ILE A C 1
ATOM 685 O O . ILE A 1 87 ? 10.502 14.422 -33.907 1.00 84.94 87 ILE A O 1
ATOM 689 N N . SER A 1 88 ? 12.420 15.527 -33.512 1.00 84.62 88 SER A N 1
ATOM 690 C CA . SER A 1 88 ? 11.871 16.841 -33.846 1.00 84.62 88 SER A CA 1
ATOM 691 C C . SER A 1 88 ? 11.445 16.914 -35.315 1.00 84.62 88 SER A C 1
ATOM 693 O O . SER A 1 88 ? 10.411 17.510 -35.618 1.00 84.62 88 SER A O 1
ATOM 695 N N . ALA A 1 89 ? 12.199 16.286 -36.221 1.00 84.81 89 ALA A N 1
ATOM 696 C CA . ALA A 1 89 ? 11.878 16.223 -37.643 1.00 84.81 89 ALA A CA 1
ATOM 697 C C . ALA A 1 89 ? 10.620 15.384 -37.916 1.00 84.81 89 ALA A C 1
ATOM 699 O O . ALA A 1 89 ? 9.726 15.857 -38.614 1.00 84.81 89 ALA A O 1
ATOM 700 N N . ILE A 1 90 ? 10.497 14.197 -37.308 1.00 85.19 90 ILE A N 1
ATOM 701 C CA . ILE A 1 90 ? 9.295 13.349 -37.403 1.00 85.19 90 ILE A CA 1
ATOM 702 C C . ILE A 1 90 ? 8.077 14.119 -36.887 1.00 85.19 90 ILE A C 1
ATOM 704 O O . ILE A 1 90 ? 7.059 14.227 -37.569 1.00 85.19 90 ILE A O 1
ATOM 708 N N . ARG A 1 91 ? 8.197 14.753 -35.717 1.00 87.19 91 ARG A N 1
ATOM 709 C CA . ARG A 1 91 ? 7.105 15.531 -35.133 1.00 87.19 91 ARG A CA 1
ATOM 710 C C . ARG A 1 91 ? 6.639 16.660 -36.056 1.00 87.19 91 ARG A C 1
ATOM 712 O O . ARG A 1 91 ? 5.438 16.854 -36.217 1.00 87.19 91 ARG A O 1
ATOM 719 N N . ARG A 1 92 ? 7.575 17.389 -36.674 1.00 85.62 92 ARG A N 1
ATOM 720 C CA . ARG A 1 92 ? 7.271 18.479 -37.618 1.00 85.62 92 ARG A CA 1
ATOM 721 C C . ARG A 1 92 ? 6.658 17.962 -38.917 1.00 85.62 92 ARG A C 1
ATOM 723 O O . ARG A 1 92 ? 5.659 18.517 -39.355 1.00 85.62 92 ARG A O 1
ATOM 730 N N . ARG A 1 93 ? 7.200 16.880 -39.484 1.00 83.94 93 ARG A N 1
ATOM 731 C CA . ARG A 1 93 ? 6.698 16.250 -40.716 1.00 83.94 93 ARG A CA 1
ATOM 732 C C . ARG A 1 93 ? 5.242 15.803 -40.580 1.00 83.94 93 ARG A C 1
ATOM 734 O O . ARG A 1 93 ? 4.454 15.993 -41.500 1.00 83.94 93 ARG A O 1
ATOM 741 N N . HIS A 1 94 ? 4.884 15.247 -39.424 1.00 82.31 94 HIS A N 1
ATOM 742 C CA . HIS A 1 94 ? 3.541 14.726 -39.160 1.00 82.31 94 HIS A CA 1
ATOM 743 C C . HIS A 1 94 ? 2.633 15.708 -38.391 1.00 82.31 94 HIS A C 1
ATOM 745 O O . HIS A 1 94 ? 1.491 15.370 -38.100 1.00 82.31 94 HIS A O 1
ATOM 751 N N . GLY A 1 95 ? 3.101 16.921 -38.062 1.00 83.56 95 GLY A N 1
ATOM 752 C CA . GLY A 1 95 ? 2.310 17.927 -37.334 1.00 83.56 95 GLY A CA 1
ATOM 753 C C . GLY A 1 95 ? 1.902 17.511 -35.913 1.00 83.56 95 GLY A C 1
ATOM 754 O O . GLY A 1 95 ? 0.875 17.953 -35.404 1.00 83.56 95 GLY A O 1
ATOM 755 N N . LEU A 1 96 ? 2.683 16.640 -35.271 1.00 84.81 96 LEU A N 1
ATOM 756 C CA . LEU A 1 96 ? 2.337 16.025 -33.990 1.00 84.81 96 LEU A CA 1
ATOM 757 C C . LEU A 1 96 ? 2.689 16.929 -32.801 1.00 84.81 96 LEU A C 1
ATOM 759 O O . LEU A 1 96 ? 3.661 17.684 -32.820 1.00 84.81 96 LEU A O 1
ATOM 763 N N . SER A 1 97 ? 1.941 16.811 -31.705 1.00 86.19 97 SER A N 1
ATOM 764 C CA . SER A 1 97 ? 2.397 17.330 -30.411 1.00 86.19 97 SER A CA 1
ATOM 765 C C . SER A 1 97 ? 3.367 16.339 -29.753 1.00 86.19 97 SER A C 1
ATOM 767 O O . SER A 1 97 ? 3.335 15.143 -30.053 1.00 86.19 97 SER A O 1
ATOM 769 N N . GLN A 1 98 ? 4.209 16.800 -28.818 1.00 86.62 98 GLN A N 1
ATOM 770 C CA . GLN A 1 98 ? 5.071 15.895 -28.036 1.00 86.62 98 GLN A CA 1
ATOM 771 C C . GLN A 1 98 ? 4.250 14.829 -27.295 1.00 86.62 98 GLN A C 1
ATOM 773 O O . GLN A 1 98 ? 4.686 13.689 -27.189 1.00 86.62 98 GLN A O 1
ATOM 778 N N . ALA A 1 99 ? 3.049 15.180 -26.823 1.00 85.25 99 ALA A N 1
ATOM 779 C CA . ALA A 1 99 ? 2.159 14.258 -26.123 1.00 85.25 99 ALA A CA 1
ATOM 780 C C . ALA A 1 99 ? 1.569 13.197 -27.062 1.00 85.25 99 ALA A C 1
ATOM 782 O O . ALA A 1 99 ? 1.488 12.031 -26.691 1.00 85.25 99 ALA A O 1
ATOM 783 N N . SER A 1 100 ? 1.194 13.590 -28.281 1.00 84.44 100 SER A N 1
ATOM 784 C CA . SER A 1 100 ? 0.689 12.671 -29.307 1.00 84.44 100 SER A CA 1
ATOM 785 C C . SER A 1 100 ? 1.765 11.659 -29.703 1.00 84.44 100 SER A C 1
ATOM 787 O O . SER A 1 100 ? 1.507 10.461 -29.718 1.00 84.44 100 SER A O 1
ATOM 789 N N . LEU A 1 101 ? 2.997 12.129 -29.928 1.00 85.44 101 LEU A N 1
ATOM 790 C CA . LEU A 1 101 ? 4.130 11.257 -30.240 1.00 85.44 101 LEU A CA 1
ATOM 791 C C . LEU A 1 101 ? 4.486 10.328 -29.069 1.00 85.44 101 LEU A C 1
ATOM 793 O O . LEU A 1 101 ? 4.764 9.153 -29.280 1.00 85.44 101 LEU A O 1
ATOM 797 N N . ALA A 1 102 ? 4.443 10.837 -27.836 1.00 87.38 102 ALA A N 1
ATOM 798 C CA . ALA A 1 102 ? 4.702 10.040 -26.642 1.00 87.38 102 ALA A CA 1
ATOM 799 C C . ALA A 1 102 ? 3.720 8.866 -26.526 1.00 87.38 102 ALA A C 1
ATOM 801 O O . ALA A 1 102 ? 4.138 7.740 -26.278 1.00 87.38 102 ALA A O 1
ATOM 802 N N . LYS A 1 103 ? 2.433 9.108 -26.794 1.00 85.62 103 LYS A N 1
ATOM 803 C CA . LYS A 1 103 ? 1.399 8.069 -26.751 1.00 85.62 103 LYS A CA 1
ATOM 804 C C . LYS A 1 103 ? 1.530 7.043 -27.877 1.00 85.62 103 LYS A C 1
ATOM 806 O O . LYS A 1 103 ? 1.395 5.861 -27.598 1.00 85.62 103 LYS A O 1
ATOM 811 N N . LEU A 1 104 ? 1.881 7.467 -29.093 1.00 85.12 104 LEU A N 1
ATOM 812 C CA . LEU A 1 104 ? 2.156 6.551 -30.212 1.00 85.12 104 LEU A CA 1
ATOM 813 C C . LEU A 1 104 ? 3.334 5.607 -29.931 1.00 85.12 104 LEU A C 1
ATOM 815 O O . LEU A 1 104 ? 3.321 4.457 -30.349 1.00 85.12 104 LEU A O 1
ATOM 819 N N . VAL A 1 105 ? 4.351 6.090 -29.213 1.00 85.12 105 VAL A N 1
ATOM 820 C CA . VAL A 1 105 ? 5.535 5.299 -28.832 1.00 85.12 105 VAL A CA 1
ATOM 821 C C . VAL A 1 105 ? 5.324 4.555 -27.497 1.00 85.12 105 VAL A C 1
ATOM 823 O O . VAL A 1 105 ? 6.159 3.743 -27.105 1.00 85.12 105 VAL A O 1
ATOM 826 N N . GLY A 1 106 ? 4.228 4.816 -26.773 1.00 84.00 106 GLY A N 1
ATOM 827 C CA . GLY A 1 106 ? 3.951 4.220 -25.460 1.00 84.00 106 GLY A CA 1
ATOM 828 C C . GLY A 1 106 ? 4.859 4.730 -24.331 1.00 84.00 106 GLY A C 1
ATOM 829 O O . GLY A 1 106 ? 5.150 4.002 -23.385 1.00 84.00 106 GLY A O 1
ATOM 830 N N . VAL A 1 107 ? 5.348 5.970 -24.425 1.00 87.06 107 VAL A N 1
ATOM 831 C CA . VAL A 1 107 ? 6.233 6.604 -23.431 1.00 87.06 107 VAL A CA 1
ATOM 832 C C . VAL A 1 107 ? 5.608 7.855 -22.815 1.00 87.06 107 VAL A C 1
ATOM 834 O O . VAL A 1 107 ? 4.619 8.399 -23.299 1.00 87.06 107 VAL A O 1
ATOM 837 N N . GLY A 1 108 ? 6.200 8.344 -21.723 1.00 85.69 108 GLY A N 1
ATOM 838 C CA . GLY A 1 108 ? 5.787 9.597 -21.093 1.00 85.69 108 GLY A CA 1
ATOM 839 C C . GLY A 1 108 ? 6.212 10.838 -21.890 1.00 85.69 108 GLY A C 1
ATOM 840 O O . GLY A 1 108 ? 7.231 10.840 -22.583 1.00 85.69 108 GLY A O 1
ATOM 841 N N . LEU A 1 109 ? 5.475 11.943 -21.723 1.00 87.75 109 LEU A N 1
ATOM 842 C CA . LEU A 1 109 ? 5.778 13.240 -22.351 1.00 87.75 109 LEU A CA 1
ATOM 843 C C . LEU A 1 109 ? 7.210 13.722 -22.050 1.00 87.75 109 LEU A C 1
ATOM 845 O O . LEU A 1 109 ? 7.927 14.180 -22.940 1.00 87.75 109 LEU A O 1
ATOM 849 N N . ASN A 1 110 ? 7.637 13.587 -20.791 1.00 88.94 110 ASN A N 1
ATOM 850 C CA . ASN A 1 110 ? 8.959 14.023 -20.335 1.00 88.94 110 ASN A CA 1
ATOM 851 C C . ASN A 1 110 ? 10.104 13.227 -20.991 1.00 88.94 110 ASN A C 1
ATOM 853 O O . ASN A 1 110 ? 11.200 13.746 -21.212 1.00 88.94 110 ASN A O 1
ATOM 857 N N . THR A 1 111 ? 9.846 11.969 -21.351 1.00 85.94 111 THR A N 1
ATOM 858 C CA . THR A 1 111 ? 10.809 11.109 -22.042 1.00 85.94 111 THR A CA 1
ATOM 859 C C . THR A 1 111 ? 11.070 11.621 -23.458 1.00 85.94 111 THR A C 1
ATOM 861 O O . THR A 1 111 ? 12.225 11.808 -23.833 1.00 85.94 111 THR A O 1
ATOM 864 N N . VAL A 1 112 ? 10.012 11.962 -24.205 1.00 87.19 112 VAL A N 1
ATOM 865 C CA . VAL A 1 112 ? 10.136 12.560 -25.549 1.00 87.19 112 VAL A CA 1
ATOM 866 C C . VAL A 1 112 ? 10.858 13.904 -25.485 1.00 87.19 112 VAL A C 1
ATOM 868 O O . VAL A 1 112 ? 11.770 14.155 -26.271 1.00 87.19 112 VAL A O 1
ATOM 871 N N . TRP A 1 113 ? 10.516 14.745 -24.505 1.00 88.69 113 TRP A N 1
ATOM 872 C CA . TRP A 1 113 ? 11.216 16.010 -24.278 1.00 88.69 113 TRP A CA 1
ATOM 873 C C . TRP A 1 113 ? 12.714 15.810 -24.008 1.00 88.69 113 TRP A C 1
ATOM 875 O O . TRP A 1 113 ? 13.550 16.515 -24.576 1.00 88.69 113 TRP A O 1
ATOM 885 N N . SER A 1 114 ? 13.068 14.823 -23.182 1.00 87.12 114 SER A N 1
ATOM 886 C CA . SER A 1 114 ? 14.464 14.512 -22.858 1.00 87.12 114 SER A CA 1
ATOM 887 C C . SER A 1 114 ? 15.250 14.042 -24.081 1.00 87.12 114 SER A C 1
ATOM 889 O O . SER A 1 114 ? 16.414 14.415 -24.230 1.00 87.12 114 SER A O 1
ATOM 891 N N . TRP A 1 115 ? 14.620 13.284 -24.982 1.00 90.06 115 TRP A N 1
ATOM 892 C CA . TRP A 1 115 ? 15.247 12.846 -26.230 1.00 90.06 115 TRP A CA 1
ATOM 893 C C . TRP A 1 115 ? 15.438 13.985 -27.231 1.00 90.06 115 TRP A C 1
ATOM 895 O O . TRP A 1 115 ? 16.507 14.108 -27.823 1.00 90.06 115 TRP A O 1
ATOM 905 N N . GLU A 1 116 ? 14.446 14.866 -27.381 1.00 88.00 116 GLU A N 1
ATOM 906 C CA . GLU A 1 116 ? 14.562 16.049 -28.245 1.00 88.00 116 GLU A CA 1
ATOM 907 C C . GLU A 1 116 ? 15.634 17.028 -27.756 1.00 88.00 116 GLU A C 1
ATOM 909 O O . GLU A 1 116 ? 16.304 17.678 -28.556 1.00 88.00 116 GLU A O 1
ATOM 914 N N . LYS A 1 117 ? 15.820 17.125 -26.436 1.00 85.75 117 LYS A N 1
ATOM 915 C CA . LYS A 1 117 ? 16.897 17.913 -25.825 1.00 85.75 117 LYS A CA 1
ATOM 916 C C . LYS A 1 117 ? 18.238 17.180 -25.771 1.00 85.75 117 LYS A C 1
ATOM 918 O O . LYS A 1 117 ? 19.210 17.773 -25.317 1.00 85.75 117 LYS A O 1
ATOM 923 N N . GLY A 1 118 ? 18.306 15.925 -26.220 1.00 81.94 118 GLY A N 1
ATOM 924 C CA . GLY A 1 118 ? 19.528 15.118 -26.198 1.00 81.94 118 GLY A CA 1
ATOM 925 C C . GLY A 1 118 ? 20.032 14.774 -24.793 1.00 81.94 118 GLY A C 1
ATOM 926 O O . GLY A 1 118 ? 21.183 14.387 -24.645 1.00 81.94 118 GLY A O 1
ATOM 927 N N . LYS A 1 119 ? 19.191 14.912 -23.760 1.00 82.25 119 LYS A N 1
ATOM 928 C CA . LYS A 1 119 ? 19.531 14.570 -22.368 1.00 82.25 119 LYS A CA 1
ATOM 929 C C . LYS A 1 119 ? 19.549 13.063 -22.121 1.00 82.25 119 LYS A C 1
ATOM 931 O O . LYS A 1 119 ? 20.112 12.603 -21.137 1.00 82.25 119 LYS A O 1
ATOM 936 N N . SER A 1 120 ? 18.874 12.302 -22.977 1.00 79.69 120 SER A N 1
ATOM 937 C CA . SER A 1 120 ? 18.773 10.851 -22.890 1.00 79.69 120 SER A CA 1
ATOM 938 C C . SER A 1 120 ? 18.649 10.263 -24.293 1.00 79.69 120 SER A C 1
ATOM 940 O O . SER A 1 120 ? 18.140 10.923 -25.203 1.00 79.69 120 SER A O 1
ATOM 942 N N . THR A 1 121 ? 19.109 9.030 -24.470 1.00 80.12 121 THR A N 1
ATOM 943 C CA . THR A 1 121 ? 18.998 8.267 -25.715 1.00 80.12 121 THR A CA 1
ATOM 944 C C . THR A 1 121 ? 17.860 7.243 -25.610 1.00 80.12 121 THR A C 1
ATOM 946 O O . THR A 1 121 ? 17.724 6.581 -24.577 1.00 80.12 121 THR A O 1
ATOM 949 N N . PRO A 1 122 ? 17.009 7.095 -26.645 1.00 82.56 122 PRO A N 1
ATOM 950 C CA . PRO A 1 122 ? 15.973 6.070 -26.649 1.00 82.56 122 PRO A CA 1
ATOM 951 C C . PRO A 1 122 ? 16.591 4.671 -26.620 1.00 82.56 122 PRO A C 1
ATOM 953 O O . PRO A 1 122 ? 17.616 4.410 -27.252 1.00 82.56 122 PRO A O 1
ATOM 956 N N . ARG A 1 123 ? 15.942 3.749 -25.908 1.00 81.25 123 ARG A N 1
ATOM 957 C CA . ARG A 1 123 ? 16.333 2.333 -25.876 1.00 81.25 123 ARG A CA 1
ATOM 958 C C . ARG A 1 123 ? 16.022 1.668 -27.220 1.00 81.25 123 ARG A C 1
ATOM 960 O O . ARG A 1 123 ? 15.145 2.126 -27.945 1.00 81.25 123 ARG A O 1
ATOM 967 N N . ARG A 1 124 ? 16.660 0.535 -27.539 1.00 77.31 124 ARG A N 1
ATOM 968 C CA . ARG A 1 124 ? 16.514 -0.122 -28.857 1.00 77.31 124 ARG A CA 1
ATOM 969 C C . ARG A 1 124 ? 15.062 -0.437 -29.255 1.00 77.31 124 ARG A C 1
ATOM 971 O O . ARG A 1 124 ? 14.699 -0.193 -30.398 1.00 77.31 124 ARG A O 1
ATOM 978 N N . ARG A 1 125 ? 14.205 -0.856 -28.311 1.00 77.62 125 ARG A N 1
ATOM 979 C CA . ARG A 1 125 ? 12.753 -1.038 -28.553 1.00 77.62 125 ARG A CA 1
ATOM 980 C C . ARG A 1 125 ? 12.057 0.258 -28.988 1.00 77.62 125 ARG A C 1
ATOM 982 O O . ARG A 1 125 ? 11.217 0.251 -29.875 1.00 77.62 125 ARG A O 1
ATOM 989 N N . GLN A 1 126 ? 12.440 1.380 -28.384 1.00 82.50 126 GLN A N 1
ATOM 990 C CA . GLN A 1 126 ? 11.902 2.700 -28.714 1.00 82.50 126 GLN A CA 1
ATOM 991 C C . GLN A 1 126 ? 12.479 3.216 -30.038 1.00 82.50 126 GLN A C 1
ATOM 993 O O . GLN A 1 126 ? 11.773 3.885 -30.778 1.00 82.50 126 GLN A O 1
ATOM 998 N N . LEU A 1 127 ? 13.730 2.879 -30.372 1.00 82.69 127 LEU A N 1
ATOM 999 C CA . LEU A 1 127 ? 14.318 3.197 -31.677 1.00 82.69 127 LEU A CA 1
ATOM 1000 C C . LEU A 1 127 ? 13.624 2.460 -32.823 1.00 82.69 127 LEU A C 1
ATOM 1002 O O . LEU A 1 127 ? 13.395 3.082 -33.854 1.00 82.69 127 LEU A O 1
ATOM 1006 N N . ALA A 1 128 ? 13.253 1.191 -32.632 1.00 80.38 128 ALA A N 1
ATOM 1007 C CA . ALA A 1 128 ? 12.460 0.438 -33.604 1.00 80.38 128 ALA A CA 1
ATOM 1008 C C . ALA A 1 128 ? 11.083 1.088 -33.819 1.00 80.38 128 ALA A C 1
ATOM 1010 O O . ALA A 1 128 ? 10.743 1.430 -34.947 1.00 80.38 128 ALA A O 1
ATOM 1011 N N . ALA A 1 129 ? 10.367 1.413 -32.736 1.00 80.44 129 ALA A N 1
ATOM 1012 C CA . ALA A 1 129 ? 9.094 2.132 -32.826 1.00 80.44 129 ALA A CA 1
ATOM 1013 C C . ALA A 1 129 ? 9.237 3.500 -33.527 1.00 80.44 129 ALA A C 1
ATOM 1015 O O . ALA A 1 129 ? 8.413 3.874 -34.355 1.00 80.44 129 ALA A O 1
ATOM 1016 N N . ILE A 1 130 ? 10.308 4.254 -33.250 1.00 82.44 130 ILE A N 1
ATOM 1017 C CA . ILE A 1 130 ? 10.591 5.534 -33.926 1.00 82.44 130 ILE A CA 1
ATOM 1018 C C . ILE A 1 130 ? 10.928 5.327 -35.415 1.00 82.44 130 ILE A C 1
ATOM 1020 O O . ILE A 1 130 ? 10.605 6.186 -36.235 1.00 82.44 130 ILE A O 1
ATOM 1024 N N . ALA A 1 131 ? 11.570 4.214 -35.777 1.00 80.56 131 ALA A N 1
ATOM 1025 C CA . ALA A 1 131 ? 11.894 3.874 -37.160 1.00 80.56 131 ALA A CA 1
ATOM 1026 C C . ALA A 1 131 ? 10.647 3.514 -37.969 1.00 80.56 131 ALA A C 1
ATOM 1028 O O . ALA A 1 131 ? 10.477 4.026 -39.072 1.00 80.56 131 ALA A O 1
ATOM 1029 N N . GLU A 1 132 ? 9.747 2.722 -37.391 1.00 81.31 132 GLU A N 1
ATOM 1030 C CA . GLU A 1 132 ? 8.434 2.437 -37.974 1.00 81.31 132 GLU A CA 1
ATOM 1031 C C . GLU A 1 132 ? 7.628 3.728 -38.153 1.00 81.31 132 GLU A C 1
ATOM 1033 O O . GLU A 1 132 ? 7.082 3.997 -39.216 1.00 81.31 132 GLU A O 1
ATOM 1038 N N . LEU A 1 133 ? 7.631 4.614 -37.154 1.00 79.50 133 LEU A N 1
ATOM 1039 C CA . LEU A 1 133 ? 6.981 5.924 -37.266 1.00 79.50 133 LEU A CA 1
ATOM 1040 C C . LEU A 1 133 ? 7.601 6.821 -38.348 1.00 79.50 133 LEU A C 1
ATOM 1042 O O . LEU A 1 133 ? 6.949 7.753 -38.815 1.00 79.50 133 LEU A O 1
ATOM 1046 N N . ARG A 1 134 ? 8.851 6.571 -38.752 1.00 77.38 134 ARG A N 1
ATOM 1047 C CA . ARG A 1 134 ? 9.510 7.307 -39.835 1.00 77.38 134 ARG A CA 1
ATOM 1048 C C . ARG A 1 134 ? 9.080 6.805 -41.215 1.00 77.38 134 ARG A C 1
ATOM 1050 O O . ARG A 1 134 ? 8.989 7.627 -42.132 1.00 77.38 134 ARG A O 1
ATOM 1057 N N . SER A 1 135 ? 8.860 5.499 -41.369 1.00 76.12 135 SER A N 1
ATOM 1058 C CA . SER A 1 135 ? 8.431 4.894 -42.635 1.00 76.12 135 SER A CA 1
ATOM 1059 C C . SER A 1 135 ? 6.944 5.101 -42.919 1.00 76.12 135 SER A C 1
ATOM 1061 O O . SER A 1 135 ? 6.569 5.152 -44.085 1.00 76.12 135 SER A O 1
ATOM 1063 N N . LEU A 1 136 ? 6.121 5.298 -41.887 1.00 75.94 136 LEU A N 1
ATOM 1064 C CA . LEU A 1 136 ? 4.683 5.518 -42.049 1.00 75.94 136 LEU A CA 1
ATOM 1065 C C . LEU A 1 136 ? 4.347 6.861 -42.707 1.00 75.94 136 LEU A C 1
ATOM 1067 O O . LEU A 1 136 ? 4.973 7.901 -42.457 1.00 75.94 136 LEU A O 1
ATOM 1071 N N . GLY A 1 137 ? 3.306 6.841 -43.536 1.00 74.94 137 GLY A N 1
ATOM 1072 C CA . GLY A 1 137 ? 2.747 8.020 -44.184 1.00 74.94 137 GLY A CA 1
ATOM 1073 C C . GLY A 1 137 ? 1.960 8.915 -43.220 1.00 74.94 137 GLY A C 1
ATOM 1074 O O . GLY A 1 137 ? 1.571 8.527 -42.119 1.00 74.94 137 GLY A O 1
ATOM 1075 N N . LYS A 1 138 ? 1.673 10.156 -43.636 1.00 72.44 138 LYS A N 1
ATOM 1076 C CA . LYS A 1 138 ? 0.859 11.098 -42.839 1.00 72.44 138 LYS A CA 1
ATOM 1077 C C . LYS A 1 138 ? -0.550 10.555 -42.547 1.00 72.44 138 LYS A C 1
ATOM 1079 O O . LYS A 1 138 ? -1.064 10.822 -41.468 1.00 72.44 138 LYS A O 1
ATOM 1084 N N . LYS A 1 139 ? -1.137 9.798 -43.482 1.00 69.62 139 LYS A N 1
ATOM 1085 C CA . LYS A 1 139 ? -2.475 9.190 -43.359 1.00 69.62 139 LYS A CA 1
ATOM 1086 C C . LYS A 1 139 ? -2.499 8.070 -42.312 1.00 69.62 139 LYS A C 1
ATOM 1088 O O . LYS A 1 139 ? -3.240 8.169 -41.344 1.00 69.62 139 LYS A O 1
ATOM 1093 N N . GLU A 1 140 ? -1.584 7.112 -42.415 1.00 74.06 140 GLU A N 1
ATOM 1094 C CA . GLU A 1 140 ? -1.453 5.995 -41.463 1.00 74.06 140 GLU A CA 1
ATOM 1095 C C . GLU A 1 140 ? -1.126 6.476 -40.040 1.00 74.06 140 GLU A C 1
ATOM 1097 O O . GLU A 1 140 ? -1.575 5.910 -39.047 1.00 74.06 140 GLU A O 1
ATOM 1102 N N . MET A 1 141 ? -0.361 7.567 -39.919 1.00 76.25 141 MET A N 1
ATOM 1103 C CA . MET A 1 141 ? -0.070 8.194 -38.628 1.00 76.25 141 MET A CA 1
ATOM 1104 C C . MET A 1 141 ? -1.326 8.785 -37.970 1.00 76.25 141 MET A C 1
ATOM 1106 O O . MET A 1 141 ? -1.469 8.723 -36.750 1.00 76.25 141 MET A O 1
ATOM 1110 N N . LEU A 1 142 ? -2.223 9.376 -38.766 1.00 69.62 142 LEU A N 1
ATOM 1111 C CA . LEU A 1 142 ? -3.493 9.926 -38.289 1.00 69.62 142 LEU A CA 1
ATOM 1112 C C . LEU A 1 142 ? -4.466 8.810 -37.902 1.00 69.62 142 LEU A C 1
ATOM 1114 O O . LEU A 1 142 ? -5.111 8.918 -36.867 1.00 69.62 142 LEU A O 1
ATOM 1118 N N . GLU A 1 143 ? -4.502 7.714 -38.658 1.00 75.88 143 GLU A N 1
ATOM 1119 C CA . GLU A 1 143 ? -5.280 6.518 -38.312 1.00 75.88 143 GLU A CA 1
ATOM 1120 C C . GLU A 1 143 ? -4.786 5.872 -37.012 1.00 75.88 143 GLU A C 1
ATOM 1122 O O . GLU A 1 143 ? -5.586 5.562 -36.132 1.00 75.88 143 GLU A O 1
ATOM 1127 N N . ARG A 1 144 ? -3.462 5.761 -36.821 1.00 74.75 144 ARG A N 1
ATOM 1128 C CA . ARG A 1 144 ? -2.873 5.294 -35.552 1.00 74.75 144 ARG A CA 1
ATOM 1129 C C . ARG A 1 144 ? -3.135 6.240 -34.382 1.00 74.75 144 ARG A C 1
ATOM 1131 O O . ARG A 1 144 ? -3.157 5.808 -33.236 1.00 74.75 144 ARG A O 1
ATOM 1138 N N . LEU A 1 145 ? -3.309 7.534 -34.631 1.00 74.06 145 LEU A N 1
ATOM 1139 C CA . LEU A 1 145 ? -3.724 8.477 -33.594 1.00 74.06 145 LEU A CA 1
ATOM 1140 C C . LEU A 1 145 ? -5.216 8.357 -33.276 1.00 74.06 145 LEU A C 1
ATOM 1142 O O . LEU A 1 145 ? -5.585 8.419 -32.103 1.00 74.06 145 LEU A O 1
ATOM 1146 N N . ALA A 1 146 ? -6.048 8.147 -34.297 1.00 73.75 146 ALA A N 1
ATOM 1147 C CA . ALA A 1 146 ? -7.483 7.941 -34.154 1.00 73.75 146 ALA A CA 1
ATOM 1148 C C . ALA A 1 146 ? -7.789 6.646 -33.386 1.00 73.75 146 ALA A C 1
ATOM 1150 O O . ALA A 1 146 ? -8.603 6.671 -32.465 1.00 73.75 146 ALA A O 1
ATOM 1151 N N . SER A 1 147 ? -7.066 5.553 -33.660 1.00 70.12 147 SER A N 1
ATOM 1152 C CA . SER A 1 147 ? -7.199 4.294 -32.909 1.00 70.12 147 SER A CA 1
ATOM 1153 C C . SER A 1 147 ? -6.759 4.415 -31.445 1.00 70.12 147 SER A C 1
ATOM 1155 O O . SER A 1 147 ? -7.297 3.737 -30.575 1.00 70.12 147 SER A O 1
ATOM 1157 N N . VAL A 1 148 ? -5.839 5.336 -31.143 1.00 67.50 148 VAL A N 1
ATOM 1158 C CA . VAL A 1 148 ? -5.409 5.675 -29.773 1.00 67.50 148 VAL A CA 1
ATOM 1159 C C . VAL A 1 148 ? -6.321 6.750 -29.136 1.00 67.50 148 VAL A C 1
ATOM 1161 O O . VAL A 1 148 ? -6.071 7.216 -28.021 1.00 67.50 148 VAL A O 1
ATOM 1164 N N . GLY A 1 149 ? -7.414 7.140 -29.807 1.00 61.75 149 GLY A N 1
ATOM 1165 C CA . GLY A 1 149 ? -8.424 8.069 -29.290 1.00 61.75 149 GLY A CA 1
ATOM 1166 C C . GLY A 1 149 ? -7.955 9.526 -29.221 1.00 61.75 149 GLY A C 1
ATOM 1167 O O . GLY A 1 149 ? -8.382 10.280 -28.344 1.00 61.75 149 GLY A O 1
ATOM 1168 N N . LEU A 1 150 ? -7.025 9.930 -30.094 1.00 59.25 150 LEU A N 1
ATOM 1169 C CA . LEU A 1 150 ? -6.454 11.276 -30.126 1.00 59.25 150 LEU A CA 1
ATOM 1170 C C . LEU A 1 150 ? -6.666 11.941 -31.477 1.00 59.25 150 LEU A C 1
ATOM 1172 O O . LEU A 1 150 ? -5.944 11.695 -32.436 1.00 59.25 150 LEU A O 1
ATOM 1176 N N . GLU A 1 151 ? -7.581 12.898 -31.498 1.00 50.62 151 GLU A N 1
ATOM 1177 C CA . GLU A 1 151 ? -7.700 13.879 -32.571 1.00 50.62 151 GLU A CA 1
ATOM 1178 C C . GLU A 1 151 ? -6.377 14.651 -32.737 1.00 50.62 151 GLU A C 1
ATOM 1180 O O . GLU A 1 151 ? -5.830 15.218 -31.776 1.00 50.62 151 GLU A O 1
ATOM 1185 N N . SER A 1 152 ? -5.843 14.695 -33.962 1.00 49.41 152 SER A N 1
ATOM 1186 C CA . SER A 1 152 ? -4.670 15.504 -34.282 1.00 49.41 152 SER A CA 1
ATOM 1187 C C . SER A 1 152 ? -5.000 16.985 -34.111 1.00 49.41 152 SER A C 1
ATOM 1189 O O . SER A 1 152 ? -5.585 17.622 -34.979 1.00 49.41 152 SER A O 1
ATOM 1191 N N . GLY A 1 153 ? -4.585 17.548 -32.980 1.00 49.69 153 GLY A N 1
ATOM 1192 C CA . GLY A 1 153 ? -4.490 18.988 -32.806 1.00 49.69 153 GLY A CA 1
ATOM 1193 C C . GLY A 1 153 ? -5.820 19.711 -32.614 1.00 49.69 153 GLY A C 1
ATOM 1194 O O . GLY A 1 153 ? -6.146 20.613 -33.378 1.00 49.69 153 GLY A O 1
ATOM 1195 N N . ARG A 1 154 ? -6.472 19.523 -31.460 1.00 42.88 154 ARG A N 1
ATOM 1196 C CA . ARG A 1 154 ? -7.101 20.695 -30.833 1.00 42.88 154 ARG A CA 1
ATOM 1197 C C . ARG A 1 154 ? -5.984 21.632 -30.376 1.00 42.88 154 ARG A C 1
ATOM 1199 O O . ARG A 1 154 ? -5.414 21.468 -29.296 1.00 42.88 154 ARG A O 1
ATOM 1206 N N . LYS A 1 155 ? -5.672 22.632 -31.212 1.00 42.78 155 LYS A N 1
ATOM 1207 C CA . LYS A 1 155 ? -5.133 23.918 -30.751 1.00 42.78 155 LYS A CA 1
ATOM 1208 C C . LYS A 1 155 ? -6.056 24.360 -29.613 1.00 42.78 155 LYS A C 1
ATOM 1210 O O . LYS A 1 155 ? -7.151 24.851 -29.867 1.00 42.78 155 LYS A O 1
ATOM 1215 N N . LYS A 1 156 ? -5.658 24.160 -28.351 1.00 36.28 156 LYS A N 1
ATOM 1216 C CA . LYS A 1 156 ? -6.255 24.955 -27.275 1.00 36.28 156 LYS A CA 1
ATOM 1217 C C . LYS A 1 156 ? -6.044 26.413 -27.695 1.00 36.28 156 LYS A C 1
ATOM 1219 O O . LYS A 1 156 ? -4.909 26.735 -28.067 1.00 36.28 156 LYS A O 1
ATOM 1224 N N . PRO A 1 157 ? -7.097 27.250 -27.727 1.00 36.62 157 PRO A N 1
ATOM 1225 C CA . PRO A 1 157 ? -6.952 28.641 -28.118 1.00 36.62 157 PRO A CA 1
ATOM 1226 C C . PRO A 1 157 ? -5.825 29.230 -27.280 1.00 36.62 157 PRO A C 1
ATOM 1228 O O . PRO A 1 157 ? -5.746 28.982 -26.072 1.00 36.62 157 PRO A O 1
ATOM 1231 N N . GLY A 1 158 ? -4.890 29.889 -27.967 1.00 39.25 158 GLY A N 1
ATOM 1232 C CA . GLY A 1 158 ? -3.681 30.416 -27.363 1.00 39.25 158 GLY A CA 1
ATOM 1233 C C . GLY A 1 158 ? -4.032 31.142 -26.076 1.00 39.25 158 GLY A C 1
ATOM 1234 O O . GLY A 1 158 ? -4.897 32.018 -26.060 1.00 39.25 158 GLY A O 1
ATOM 1235 N N . ARG A 1 159 ? -3.368 30.768 -24.981 1.00 41.38 159 ARG A N 1
ATOM 1236 C CA . ARG A 1 159 ? -3.314 31.634 -23.809 1.00 41.38 159 ARG A CA 1
ATOM 1237 C C . ARG A 1 159 ? -2.726 32.946 -24.326 1.00 41.38 159 ARG A C 1
ATOM 1239 O O . ARG A 1 159 ? -1.562 32.959 -24.722 1.00 41.38 159 ARG A O 1
ATOM 1246 N N . LYS A 1 160 ? -3.568 33.979 -24.455 1.00 37.12 160 LYS A N 1
ATOM 1247 C CA . LYS A 1 160 ? -3.191 35.282 -25.014 1.00 37.12 160 LYS A CA 1
ATOM 1248 C C . LYS A 1 160 ? -1.866 35.731 -24.375 1.00 37.12 160 LYS A C 1
ATOM 1250 O O . LYS A 1 160 ? -1.754 35.655 -23.147 1.00 37.12 160 LYS A O 1
ATOM 1255 N N . PRO A 1 161 ? -0.878 36.200 -25.153 1.00 42.78 161 PRO A N 1
ATOM 1256 C CA . PRO A 1 161 ? 0.259 36.913 -24.595 1.00 42.78 161 PRO A CA 1
ATOM 1257 C C . PRO A 1 161 ? -0.274 38.266 -24.113 1.00 42.78 161 PRO A C 1
ATOM 1259 O O . PRO A 1 161 ? -0.423 39.200 -24.888 1.00 42.78 161 PRO A O 1
ATOM 1262 N N . GLY A 1 162 ? -0.713 38.323 -22.859 1.00 40.38 162 GLY A N 1
ATOM 1263 C CA . GLY A 1 162 ? -1.424 39.494 -22.350 1.00 40.38 162 GLY A CA 1
ATOM 1264 C C . GLY A 1 162 ? -2.307 39.202 -21.147 1.00 40.38 162 GLY A C 1
ATOM 1265 O O . GLY A 1 162 ? -3.479 39.550 -21.145 1.00 40.38 162 GLY A O 1
ATOM 1266 N N . SER A 1 163 ? -1.760 38.578 -20.106 1.00 35.19 163 SER A N 1
ATOM 1267 C CA . SER A 1 163 ? -2.155 38.960 -18.750 1.00 35.19 163 SER A CA 1
ATOM 1268 C C . SER A 1 163 ? -0.911 39.542 -18.102 1.00 35.19 163 SER A C 1
ATOM 1270 O O . SER A 1 163 ? -0.138 38.836 -17.452 1.00 35.19 163 SER A O 1
ATOM 1272 N N . ALA A 1 164 ? -0.679 40.826 -18.365 1.00 36.88 164 ALA A N 1
ATOM 1273 C CA . ALA A 1 164 ? 0.150 41.630 -17.494 1.00 36.88 164 ALA A CA 1
ATOM 1274 C C . ALA A 1 164 ? -0.393 41.426 -16.075 1.00 36.88 164 ALA A C 1
ATOM 1276 O O . ALA A 1 164 ? -1.508 41.841 -15.762 1.00 36.88 164 ALA A O 1
ATOM 1277 N N . VAL A 1 165 ? 0.365 40.726 -15.231 1.00 38.34 165 VAL A N 1
ATOM 1278 C CA . VAL A 1 165 ? 0.202 40.875 -13.790 1.00 38.34 165 VAL A CA 1
ATOM 1279 C C . VAL A 1 165 ? 0.498 42.343 -13.552 1.00 38.34 165 VAL A C 1
ATOM 1281 O O . VAL A 1 165 ? 1.624 42.794 -13.759 1.00 38.34 165 VAL A O 1
ATOM 1284 N N . ALA A 1 166 ? -0.556 43.100 -13.266 1.00 36.66 166 ALA A N 1
ATOM 1285 C CA . ALA A 1 166 ? -0.487 44.523 -13.043 1.00 36.66 166 ALA A CA 1
ATOM 1286 C C . ALA A 1 166 ? 0.572 44.803 -11.972 1.00 36.66 166 ALA A C 1
ATOM 1288 O O . ALA A 1 166 ? 0.379 44.536 -10.786 1.00 36.66 166 ALA A O 1
ATOM 1289 N N . ALA A 1 167 ? 1.697 45.363 -12.412 1.00 41.47 167 ALA A N 1
ATOM 1290 C CA . ALA A 1 167 ? 2.608 46.120 -11.581 1.00 41.47 167 ALA A CA 1
ATOM 1291 C C . ALA A 1 167 ? 1.875 47.394 -11.133 1.00 41.47 167 ALA A C 1
ATOM 1293 O O . ALA A 1 167 ? 2.069 48.483 -11.670 1.00 41.47 167 ALA A O 1
ATOM 1294 N N . GLY A 1 168 ? 0.983 47.247 -10.156 1.00 33.25 168 GLY A N 1
ATOM 1295 C CA . GLY A 1 168 ? 0.379 48.359 -9.444 1.00 33.25 168 GLY A CA 1
ATOM 1296 C C . GLY A 1 168 ? 1.397 48.966 -8.486 1.00 33.25 168 GLY A C 1
ATOM 1297 O O . GLY A 1 168 ? 1.461 48.591 -7.318 1.00 33.25 168 GLY A O 1
ATOM 1298 N N . LYS A 1 169 ? 2.182 49.936 -8.968 1.00 40.81 169 LYS A N 1
ATOM 1299 C CA . LYS A 1 169 ? 2.826 50.939 -8.111 1.00 40.81 169 LYS A CA 1
ATOM 1300 C C . LYS A 1 169 ? 1.727 51.675 -7.328 1.00 40.81 169 LYS A C 1
ATOM 1302 O O . LYS A 1 169 ? 1.125 52.605 -7.851 1.00 40.81 169 LYS A O 1
ATOM 1307 N N . LYS A 1 170 ? 1.514 51.334 -6.055 1.00 38.12 170 LYS A N 1
ATOM 1308 C CA . LYS A 1 170 ? 1.009 52.301 -5.069 1.00 38.12 170 LYS A CA 1
ATOM 1309 C C . LYS A 1 170 ? 2.193 52.833 -4.272 1.00 38.12 170 LYS A C 1
ATOM 1311 O O . LYS A 1 170 ? 2.724 52.178 -3.382 1.00 38.12 170 LYS A O 1
ATOM 1316 N N . ARG A 1 171 ? 2.613 54.046 -4.641 1.00 39.56 171 ARG A N 1
ATOM 1317 C CA . ARG A 1 171 ? 3.415 54.933 -3.795 1.00 39.56 171 ARG A CA 1
ATOM 1318 C C . ARG A 1 171 ? 2.587 55.230 -2.545 1.00 39.56 171 ARG A C 1
ATOM 1320 O O . ARG A 1 171 ? 1.507 55.794 -2.672 1.00 39.56 171 ARG A O 1
ATOM 1327 N N . VAL A 1 172 ? 3.104 54.916 -1.362 1.00 40.16 172 VAL A N 1
ATOM 1328 C CA . VAL A 1 172 ? 2.713 55.614 -0.131 1.00 40.16 172 VAL A CA 1
ATOM 1329 C C . VAL A 1 172 ? 3.994 56.026 0.576 1.00 40.16 172 VAL A C 1
ATOM 1331 O O . VAL A 1 172 ? 4.783 55.207 1.037 1.00 40.16 172 VAL A O 1
ATOM 1334 N N . ALA A 1 173 ? 4.227 57.332 0.548 1.00 38.53 173 ALA A N 1
ATOM 1335 C CA . ALA A 1 173 ? 5.293 58.013 1.250 1.00 38.53 173 ALA A CA 1
ATOM 1336 C C . ALA A 1 173 ? 4.935 58.207 2.733 1.00 38.53 173 ALA A C 1
ATOM 1338 O O . ALA A 1 173 ? 3.761 58.331 3.072 1.00 38.53 173 ALA A O 1
ATOM 1339 N N . LYS A 1 174 ? 5.987 58.392 3.552 1.00 33.97 174 LYS A N 1
ATOM 1340 C CA . LYS A 1 174 ? 5.995 58.881 4.952 1.00 33.97 174 LYS A CA 1
ATOM 1341 C C . LYS A 1 174 ? 5.447 57.864 5.976 1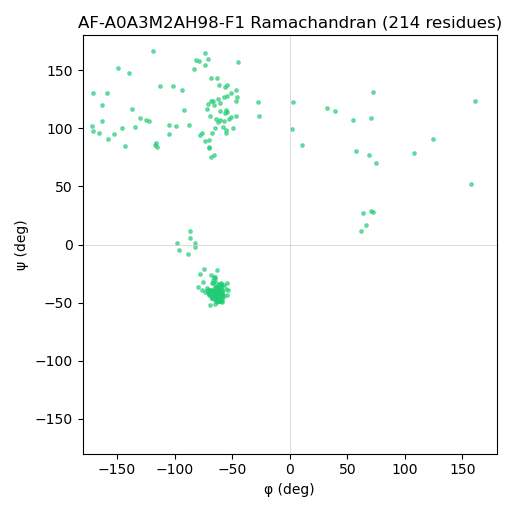.00 33.97 174 LYS A C 1
ATOM 1343 O O . LYS A 1 174 ? 4.375 57.321 5.816 1.00 33.97 174 LYS A O 1
ATOM 1348 N N . LYS A 1 175 ? 6.107 57.579 7.103 1.00 36.78 175 LYS A N 1
ATOM 1349 C CA . LYS A 1 175 ? 6.894 58.469 7.967 1.00 36.78 175 LYS A CA 1
ATOM 1350 C C . LYS A 1 175 ? 7.788 57.612 8.884 1.00 36.78 175 LYS A C 1
ATOM 1352 O O . LYS A 1 175 ? 7.287 56.825 9.680 1.00 36.78 175 LYS A O 1
ATOM 1357 N N . LYS A 1 176 ? 9.113 57.791 8.797 1.00 36.12 176 LYS A N 1
ATOM 1358 C CA . LYS A 1 176 ? 10.070 57.377 9.839 1.00 36.12 176 LYS A CA 1
ATOM 1359 C C . LYS A 1 176 ? 9.701 58.134 11.120 1.00 36.12 176 LYS A C 1
ATOM 1361 O O . LYS A 1 176 ? 9.826 59.356 11.145 1.00 36.12 176 LYS A O 1
ATOM 1366 N N . LYS A 1 177 ? 9.264 57.435 12.170 1.00 37.19 177 LYS A N 1
ATOM 1367 C CA . LYS A 1 177 ? 9.293 57.968 13.536 1.00 37.19 177 LYS A CA 1
ATOM 1368 C C . LYS A 1 177 ? 10.434 57.276 14.266 1.00 37.19 177 LYS A C 1
ATOM 1370 O O . LYS A 1 177 ? 10.381 56.102 14.605 1.00 37.19 177 LYS A O 1
ATOM 1375 N N . THR A 1 1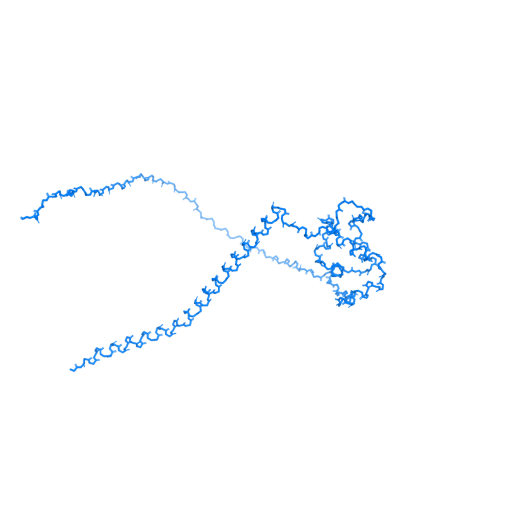78 ? 11.509 58.032 14.394 1.00 37.91 178 THR A N 1
ATOM 1376 C CA . THR A 1 178 ? 12.670 57.756 15.221 1.00 37.91 178 THR A CA 1
ATOM 1377 C C . THR A 1 178 ? 12.268 57.800 16.692 1.00 37.91 178 THR A C 1
ATOM 1379 O O . THR A 1 178 ? 11.826 58.846 17.162 1.00 37.91 178 THR A O 1
ATOM 1382 N N . THR A 1 179 ? 12.503 56.728 17.441 1.00 41.16 179 THR A N 1
ATOM 1383 C CA . THR A 1 179 ? 12.736 56.823 18.888 1.00 41.16 179 THR A CA 1
ATOM 1384 C C . THR A 1 179 ? 13.934 55.961 19.269 1.00 41.16 179 THR A C 1
ATOM 1386 O O . THR A 1 179 ? 13.900 54.742 19.381 1.00 41.16 179 THR A O 1
ATOM 1389 N N . LYS A 1 180 ? 15.042 56.675 19.439 1.00 37.94 180 LYS A N 1
ATOM 1390 C CA . LYS A 1 180 ? 16.286 56.288 20.094 1.00 37.94 180 LYS A CA 1
ATOM 1391 C C . LYS A 1 180 ? 16.019 56.077 21.592 1.00 37.94 180 LYS A C 1
ATOM 1393 O O . LYS A 1 180 ? 15.653 57.039 22.259 1.00 37.94 180 LYS A O 1
ATOM 1398 N N . LYS A 1 181 ? 16.250 54.878 22.140 1.00 35.84 181 LYS A N 1
ATOM 1399 C CA . LYS A 1 181 ? 16.589 54.673 23.571 1.00 35.84 181 LYS A CA 1
ATOM 1400 C C . LYS A 1 181 ? 17.134 53.245 23.760 1.00 35.84 181 LYS A C 1
ATOM 1402 O O . LYS A 1 181 ? 16.389 52.288 23.657 1.00 35.84 181 LYS A O 1
ATOM 1407 N N . LYS A 1 182 ? 18.452 53.036 23.754 1.00 38.81 182 LYS A N 1
ATOM 1408 C CA . LYS A 1 182 ? 19.428 53.205 24.856 1.00 38.81 182 LYS A CA 1
ATOM 1409 C C . LYS A 1 182 ? 19.881 51.816 25.333 1.00 38.81 182 LYS A C 1
ATOM 1411 O O . LYS A 1 182 ? 19.428 51.304 26.345 1.00 38.81 182 LYS A O 1
ATOM 1416 N N . SER A 1 183 ? 20.792 51.212 24.572 1.00 37.91 183 SER A N 1
ATOM 1417 C CA . SER A 1 183 ? 21.600 50.078 25.017 1.00 37.91 183 SER A CA 1
ATOM 1418 C C . SER A 1 183 ? 22.724 50.596 25.918 1.00 37.91 183 SER A C 1
ATOM 1420 O O . SER A 1 183 ? 23.781 51.008 25.439 1.00 37.91 183 SER A O 1
ATOM 1422 N N . THR A 1 184 ? 22.505 50.598 27.229 1.00 45.56 184 THR A N 1
ATOM 1423 C CA . THR A 1 184 ? 23.574 50.781 28.220 1.00 45.56 184 THR A CA 1
ATOM 1424 C C . THR A 1 184 ? 23.897 49.446 28.879 1.00 45.56 184 THR A C 1
ATOM 1426 O O . THR A 1 184 ? 23.239 49.013 29.816 1.00 45.56 184 THR A O 1
ATOM 1429 N N . LYS A 1 185 ? 24.917 48.798 28.312 1.00 38.47 185 LYS A N 1
ATOM 1430 C CA . LYS A 1 185 ? 25.999 48.029 28.947 1.00 38.47 185 LYS A CA 1
ATOM 1431 C C . LYS A 1 185 ? 25.925 47.899 30.483 1.00 38.47 185 LYS A C 1
ATOM 1433 O O . LYS A 1 185 ? 26.124 48.892 31.175 1.00 38.47 185 LYS A O 1
ATOM 1438 N N . LYS A 1 186 ? 25.895 46.664 31.007 1.00 39.25 186 LYS A N 1
ATOM 1439 C CA . LYS A 1 186 ? 26.859 46.262 32.051 1.00 39.25 186 LYS A CA 1
ATOM 1440 C C . LYS A 1 186 ? 27.038 44.744 32.153 1.00 39.25 186 LYS A C 1
ATOM 1442 O O . LYS A 1 186 ? 26.095 43.969 32.213 1.00 39.25 186 LYS A O 1
ATOM 1447 N N . LYS A 1 187 ? 28.316 44.382 32.143 1.00 37.06 187 LYS A N 1
ATOM 1448 C CA . LYS A 1 187 ? 28.955 43.075 32.275 1.00 37.06 187 LYS A CA 1
ATOM 1449 C C . LYS A 1 187 ? 29.299 42.882 33.757 1.00 37.06 187 LYS A C 1
ATOM 1451 O O . LYS A 1 187 ? 29.878 43.803 34.324 1.00 37.06 187 LYS A O 1
ATOM 1456 N N . ALA A 1 188 ? 28.990 41.727 34.344 1.00 40.16 188 ALA A N 1
ATOM 1457 C CA . ALA A 1 188 ? 29.623 41.182 35.558 1.00 40.16 188 ALA A CA 1
ATOM 1458 C C . ALA A 1 188 ? 29.130 39.730 35.748 1.00 40.16 188 ALA A C 1
ATOM 1460 O O . ALA A 1 188 ? 27.960 39.499 36.012 1.00 40.16 188 ALA A O 1
ATOM 1461 N N . THR A 1 189 ? 29.894 38.719 35.327 1.00 41.53 189 THR A N 1
ATOM 1462 C CA . THR A 1 189 ? 30.773 37.901 36.193 1.00 41.53 189 THR A CA 1
ATOM 1463 C C . THR A 1 189 ? 30.072 37.255 37.392 1.00 41.53 189 THR A C 1
ATOM 1465 O O . THR A 1 189 ? 29.900 37.918 38.409 1.00 41.53 189 THR A O 1
ATOM 1468 N N . ARG A 1 190 ? 29.858 35.928 37.356 1.00 40.47 190 ARG A N 1
ATOM 1469 C CA . ARG A 1 190 ? 30.320 35.050 38.450 1.00 40.47 190 ARG A CA 1
ATOM 1470 C C . ARG A 1 190 ? 30.358 33.565 38.066 1.00 40.47 190 ARG A C 1
ATOM 1472 O O . ARG A 1 190 ? 29.352 32.874 37.987 1.00 40.47 190 ARG A O 1
ATOM 1479 N N . LYS A 1 191 ? 31.592 33.104 37.890 1.00 41.16 191 LYS A N 1
ATOM 1480 C CA . LYS A 1 191 ? 32.122 31.762 38.157 1.00 41.16 191 LYS A CA 1
ATOM 1481 C C . LYS A 1 191 ? 31.335 31.052 39.277 1.00 41.16 191 LYS A C 1
ATOM 1483 O O . LYS A 1 191 ? 31.310 31.553 40.399 1.00 41.16 191 LYS A O 1
ATOM 1488 N N . THR A 1 192 ? 30.763 29.878 39.011 1.00 45.59 192 THR A N 1
ATOM 1489 C CA . THR A 1 192 ? 30.364 28.935 40.071 1.00 45.59 192 THR A CA 1
ATOM 1490 C C . THR A 1 192 ? 31.008 27.577 39.836 1.00 45.59 192 THR A C 1
ATOM 1492 O O . THR A 1 192 ? 30.703 26.816 38.924 1.00 45.59 192 THR A O 1
ATOM 1495 N N . VAL A 1 193 ? 31.986 27.345 40.699 1.00 44.56 193 VAL A N 1
ATOM 1496 C CA . VAL A 1 193 ? 32.715 26.119 40.969 1.00 44.56 193 VAL A CA 1
ATOM 1497 C C . VAL A 1 193 ? 31.753 25.043 41.501 1.00 44.56 193 VAL A C 1
ATOM 1499 O O . VAL A 1 193 ? 31.059 25.261 42.486 1.00 44.56 193 VAL A O 1
ATOM 1502 N N . ARG A 1 194 ? 31.751 23.879 40.838 1.00 37.47 194 ARG A N 1
ATOM 1503 C CA . ARG A 1 194 ? 31.864 22.512 41.394 1.00 37.47 194 ARG A CA 1
ATOM 1504 C C . ARG A 1 194 ? 31.265 22.276 42.794 1.00 37.47 194 ARG A C 1
ATOM 1506 O O . ARG A 1 194 ? 31.848 22.683 43.795 1.00 37.47 194 ARG A O 1
ATOM 1513 N N . ARG A 1 195 ? 30.256 21.399 42.892 1.00 42.16 195 ARG A N 1
ATOM 1514 C CA . ARG A 1 195 ? 30.050 20.589 44.104 1.00 42.16 195 ARG A CA 1
ATOM 1515 C C . ARG A 1 195 ? 29.714 19.141 43.752 1.00 42.16 195 ARG A C 1
ATOM 1517 O O . ARG A 1 195 ? 28.724 18.839 43.102 1.00 42.16 195 ARG A O 1
ATOM 1524 N N . LYS A 1 196 ? 30.633 18.275 44.178 1.00 38.25 196 LYS A N 1
ATOM 1525 C CA . LYS A 1 196 ? 30.598 16.813 44.162 1.00 38.25 196 LYS A CA 1
ATOM 1526 C C . LYS A 1 196 ? 29.336 16.292 44.860 1.00 38.25 196 LYS A C 1
ATOM 1528 O O . LYS A 1 196 ? 29.068 16.697 45.988 1.00 38.25 196 LYS A O 1
ATOM 1533 N N . THR A 1 197 ? 28.688 15.287 44.284 1.00 42.97 197 THR A N 1
ATOM 1534 C CA . THR A 1 197 ? 27.906 14.305 45.046 1.00 42.97 197 THR A CA 1
ATOM 1535 C C . THR A 1 197 ? 28.542 12.936 44.865 1.00 42.97 197 THR A C 1
ATOM 1537 O O . THR A 1 197 ? 28.171 12.155 43.998 1.00 42.97 197 THR A O 1
ATOM 1540 N N . ALA A 1 198 ? 29.534 12.662 45.708 1.00 41.03 198 ALA A N 1
ATOM 1541 C CA . ALA A 1 198 ? 29.878 11.306 46.089 1.00 41.03 198 ALA A CA 1
ATOM 1542 C C . ALA A 1 198 ? 29.088 10.991 47.365 1.00 41.03 198 ALA A C 1
ATOM 1544 O O . ALA A 1 198 ? 29.322 11.616 48.398 1.00 41.03 198 ALA A O 1
ATOM 1545 N N . LYS A 1 199 ? 28.166 10.026 47.315 1.00 43.03 199 LYS A N 1
ATOM 1546 C CA . LYS A 1 199 ? 27.745 9.302 48.520 1.00 43.03 199 LYS A CA 1
ATOM 1547 C C . LYS A 1 199 ? 27.488 7.835 48.200 1.00 43.03 199 LYS A C 1
ATOM 1549 O O . LYS A 1 199 ? 26.377 7.387 47.954 1.00 43.03 199 LYS A O 1
ATOM 1554 N N . LYS A 1 200 ? 28.609 7.119 48.237 1.00 41.97 200 LYS A N 1
ATOM 1555 C CA . LYS A 1 200 ? 28.793 5.755 48.733 1.00 41.97 200 LYS A CA 1
ATOM 1556 C C . LYS A 1 200 ? 27.742 5.417 49.814 1.00 41.97 200 LYS A C 1
ATOM 1558 O O . LYS A 1 200 ? 27.800 5.958 50.915 1.00 41.97 200 LYS 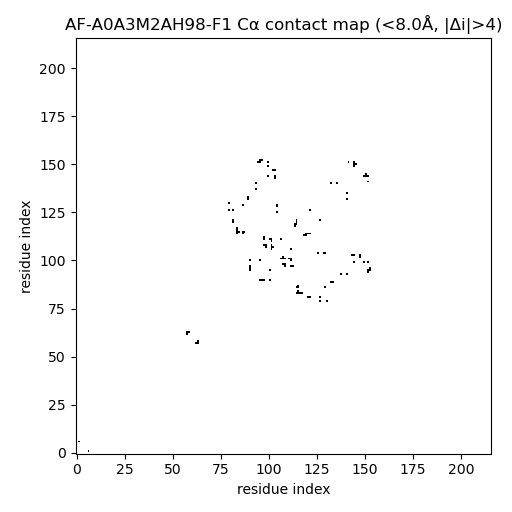A O 1
ATOM 1563 N N . LYS A 1 201 ? 26.797 4.530 49.498 1.00 45.00 201 LYS A N 1
ATOM 1564 C CA . LYS A 1 201 ? 26.077 3.676 50.461 1.00 45.00 201 LYS A CA 1
ATOM 1565 C C . LYS A 1 201 ? 26.457 2.240 50.100 1.00 45.00 201 LYS A C 1
ATOM 1567 O O . LYS A 1 201 ? 26.014 1.712 49.093 1.00 45.00 201 LYS A O 1
ATOM 1572 N N . THR A 1 202 ? 27.566 1.768 50.668 1.00 47.16 202 THR A N 1
ATOM 1573 C CA . THR A 1 202 ? 27.558 0.662 51.643 1.00 47.16 202 THR A CA 1
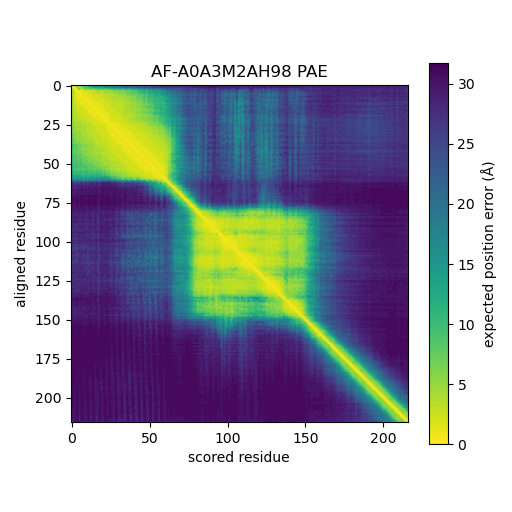ATOM 1574 C C . THR A 1 202 ? 26.926 -0.606 51.076 1.00 47.16 202 THR A C 1
ATOM 1576 O O . THR A 1 202 ? 25.775 -0.924 51.358 1.00 47.16 202 THR A O 1
ATOM 1579 N N . ALA A 1 203 ? 27.729 -1.336 50.297 1.00 44.19 203 ALA A N 1
ATOM 1580 C CA . ALA A 1 203 ? 27.565 -2.768 50.114 1.00 44.19 203 ALA A CA 1
ATOM 1581 C C . ALA A 1 203 ? 27.599 -3.425 51.503 1.00 44.19 203 ALA A C 1
ATOM 1583 O O . ALA A 1 203 ? 28.604 -3.351 52.215 1.00 44.19 203 ALA A O 1
ATOM 1584 N N . GLY A 1 204 ? 26.462 -3.985 51.910 1.00 39.97 204 GLY A N 1
ATOM 1585 C CA . GLY A 1 204 ? 26.311 -4.730 53.149 1.00 39.97 204 GLY A CA 1
ATOM 1586 C C . GLY A 1 204 ? 27.174 -5.983 53.112 1.00 39.97 204 GLY A C 1
ATOM 1587 O O . GLY A 1 204 ? 26.875 -6.946 52.415 1.00 39.97 204 GLY A O 1
ATOM 1588 N N . ARG A 1 205 ? 28.250 -5.960 53.891 1.00 43.81 205 ARG A N 1
ATOM 1589 C CA . ARG A 1 205 ? 29.028 -7.129 54.280 1.00 43.81 205 ARG A CA 1
ATOM 1590 C C . ARG A 1 205 ? 28.375 -7.703 55.541 1.00 43.81 205 ARG A C 1
ATOM 1592 O O . ARG A 1 205 ? 28.543 -7.145 56.618 1.00 43.81 205 ARG A O 1
ATOM 1599 N N . ARG A 1 206 ? 27.617 -8.792 55.411 1.00 44.62 206 ARG A N 1
ATOM 1600 C CA . ARG A 1 206 ? 27.322 -9.750 56.497 1.00 44.62 206 ARG A CA 1
ATOM 1601 C C . ARG A 1 206 ? 26.923 -11.073 55.842 1.00 44.62 206 ARG A C 1
ATOM 1603 O O . ARG A 1 206 ? 25.839 -11.211 55.302 1.00 44.62 206 ARG A O 1
ATOM 1610 N N . ALA A 1 207 ? 27.911 -11.928 55.605 1.00 50.12 207 ALA A N 1
ATOM 1611 C CA . ALA A 1 207 ? 28.182 -13.075 56.474 1.00 50.12 207 ALA A CA 1
ATOM 1612 C C . ALA A 1 207 ? 27.066 -14.129 56.378 1.00 50.12 207 ALA A C 1
ATOM 1614 O O . ALA A 1 207 ? 26.228 -14.256 57.267 1.00 50.12 207 ALA A O 1
ATOM 1615 N N . GLY A 1 208 ? 27.093 -14.896 55.282 1.00 41.19 208 GLY A N 1
ATOM 1616 C CA . GLY A 1 208 ? 26.466 -16.211 55.226 1.00 41.19 208 GLY A CA 1
ATOM 1617 C C . GLY A 1 208 ? 27.143 -17.109 56.256 1.00 41.19 208 GLY A C 1
ATOM 1618 O O . GLY A 1 208 ? 28.301 -17.497 56.105 1.00 41.19 208 GLY A O 1
ATOM 1619 N N . ARG A 1 209 ? 26.431 -17.354 57.353 1.00 47.28 209 ARG A N 1
ATOM 1620 C CA . ARG A 1 209 ? 26.838 -18.228 58.447 1.00 47.28 209 ARG A CA 1
ATOM 1621 C C . ARG A 1 209 ? 26.779 -19.675 57.950 1.00 47.28 209 ARG A C 1
ATOM 1623 O O . ARG A 1 209 ? 25.731 -20.145 57.517 1.00 47.28 209 ARG A O 1
ATOM 1630 N N . LYS A 1 210 ? 27.928 -20.351 57.997 1.00 47.84 210 LYS A N 1
ATOM 1631 C CA . LYS A 1 210 ? 28.070 -21.797 57.813 1.00 47.84 210 LYS A CA 1
ATOM 1632 C C . LYS A 1 210 ? 27.183 -22.567 58.810 1.00 47.84 210 LYS A C 1
ATOM 1634 O O . LYS A 1 210 ? 27.154 -22.230 59.988 1.00 47.84 210 LYS A O 1
ATOM 1639 N N . VAL A 1 211 ? 26.506 -23.592 58.289 1.00 43.62 211 VAL A N 1
ATOM 1640 C CA . VAL A 1 211 ? 26.483 -25.000 58.744 1.00 43.62 211 VAL A CA 1
ATOM 1641 C C . VAL A 1 211 ? 26.470 -25.278 60.260 1.00 43.62 211 VAL A C 1
ATOM 1643 O O . VAL A 1 211 ? 27.488 -25.109 60.918 1.00 43.62 211 VAL A O 1
ATOM 1646 N N . ALA A 1 212 ? 25.367 -25.863 60.748 1.00 45.34 212 ALA A N 1
ATOM 1647 C CA . ALA A 1 212 ? 25.320 -27.034 61.652 1.00 45.34 212 ALA A CA 1
ATOM 1648 C C . ALA A 1 212 ? 23.847 -27.494 61.787 1.00 45.34 212 ALA A C 1
ATOM 1650 O O . ALA A 1 212 ? 23.009 -26.751 62.281 1.00 45.34 212 ALA A O 1
ATOM 1651 N N . ARG A 1 213 ? 23.449 -28.570 61.092 1.00 44.44 213 ARG A N 1
ATOM 1652 C CA . ARG A 1 213 ? 23.274 -29.951 61.605 1.00 44.44 213 ARG A CA 1
ATOM 1653 C C . ARG A 1 213 ? 22.080 -30.143 62.561 1.00 44.44 213 ARG A C 1
ATOM 1655 O O . ARG A 1 213 ? 22.167 -29.806 63.733 1.00 44.44 213 ARG A O 1
ATOM 1662 N N . LYS A 1 214 ? 21.044 -30.842 62.072 1.00 47.25 214 LYS A N 1
ATOM 1663 C CA . LYS A 1 214 ? 20.339 -31.885 62.841 1.00 47.25 214 LYS A CA 1
ATOM 1664 C C . LYS A 1 214 ? 19.709 -32.923 61.893 1.00 47.25 214 LYS A C 1
ATOM 1666 O O . LYS A 1 214 ? 18.636 -32.710 61.341 1.00 47.25 214 LYS A O 1
ATOM 1671 N N . ARG A 1 215 ? 20.442 -34.017 61.665 1.00 41.19 215 ARG A N 1
ATOM 1672 C CA . ARG A 1 215 ? 19.955 -35.345 61.255 1.00 41.19 215 ARG A CA 1
ATOM 1673 C C . ARG A 1 215 ? 20.884 -36.362 61.919 1.00 41.19 215 ARG A C 1
ATOM 1675 O O . ARG A 1 215 ? 22.012 -36.525 61.461 1.00 41.19 215 ARG A O 1
ATOM 1682 N N . SER A 1 216 ? 20.383 -36.910 63.019 1.00 51.28 216 SER A N 1
ATOM 1683 C CA . SER A 1 216 ? 20.710 -38.148 63.741 1.00 51.28 216 SER A CA 1
ATOM 1684 C C . SER A 1 216 ? 20.057 -37.985 65.106 1.00 51.28 216 SER A C 1
ATOM 1686 O O . SER A 1 216 ? 20.509 -37.061 65.827 1.00 51.28 216 SER A O 1
#

Mean predicted aligned error: 21.7 Å

Radius of gyration: 41.11 Å; Cα contacts (8 Å, |Δi|>4): 67; chains: 1; bounding box: 64×97×108 Å

pLDDT: mean 70.06, std 23.31, range [33.25, 98.56]

Secondary structure (DSSP, 8-state):
---HHHHHHHHHHHHHHHHHHHHHHHHHHHHHHHHHHHHHHHHHHHHHHHHHHHHHHHHHTT----S--SS-S-S-S------HHHHHHHHHHTT--HHHHHHHHT--HHHHHHHHTTSSPPPHHHHHHHHHHHHS-HHHHHHHHHHTT--TT--PPP--S-------------------------------------------------------